Protein AF-A0A857KEZ4-F1 (afdb_monomer_lite)

Organism: NCBI:txid36821

Structure (mmCIF, N/CA/C/O backbone):
data_AF-A0A857KEZ4-F1
#
_entry.id   AF-A0A857KEZ4-F1
#
loop_
_atom_site.group_PDB
_atom_site.id
_atom_site.type_symbol
_atom_site.label_atom_id
_atom_site.label_alt_id
_atom_site.label_comp_id
_atom_site.label_asym_id
_atom_site.label_entity_id
_atom_site.label_seq_id
_atom_site.pdbx_PDB_ins_code
_atom_site.Cartn_x
_atom_site.Cartn_y
_atom_site.Cartn_z
_atom_site.occupancy
_atom_site.B_iso_or_equiv
_atom_site.auth_seq_id
_atom_site.auth_comp_id
_atom_site.auth_asym_id
_atom_site.auth_atom_id
_atom_site.pdbx_PDB_model_num
ATOM 1 N N . MET A 1 1 ? -4.825 13.565 27.892 1.00 50.47 1 MET A N 1
ATOM 2 C CA . MET A 1 1 ? -5.896 13.662 26.871 1.00 50.47 1 MET A CA 1
ATOM 3 C C . MET A 1 1 ? -5.951 12.335 26.109 1.00 50.47 1 MET A C 1
ATOM 5 O O . MET A 1 1 ? -4.899 11.719 25.978 1.00 50.47 1 MET A O 1
ATOM 9 N N . ARG A 1 2 ? -7.127 11.833 25.695 1.00 60.16 2 ARG A N 1
ATOM 10 C CA . ARG A 1 2 ? -7.233 10.522 25.008 1.00 60.16 2 ARG A CA 1
ATOM 11 C C . ARG A 1 2 ? -6.544 10.598 23.633 1.00 60.16 2 ARG A C 1
ATOM 13 O O . ARG A 1 2 ? -6.577 11.654 23.014 1.00 60.16 2 ARG A O 1
ATOM 20 N N . LYS A 1 3 ? -5.877 9.528 23.192 1.00 74.69 3 LYS A N 1
ATOM 21 C CA . LYS A 1 3 ? -5.314 9.394 21.832 1.00 74.69 3 LYS A CA 1
ATOM 22 C C . LYS A 1 3 ? -6.348 8.709 20.933 1.00 74.69 3 LYS A C 1
ATOM 24 O O . LYS A 1 3 ? -7.242 8.047 21.460 1.00 74.69 3 LYS A O 1
ATOM 29 N N . TYR A 1 4 ? -6.242 8.882 19.612 1.00 83.81 4 TYR A N 1
ATOM 30 C CA . TYR A 1 4 ? -7.024 8.070 18.676 1.00 83.81 4 TYR A CA 1
ATOM 31 C C . TYR A 1 4 ? -6.755 6.587 18.954 1.00 83.81 4 TYR A C 1
ATOM 33 O O . TYR A 1 4 ? -5.617 6.206 19.239 1.00 83.81 4 TYR A O 1
ATOM 41 N N . VAL A 1 5 ? -7.804 5.768 18.908 1.00 85.62 5 VAL A N 1
ATOM 42 C CA . VAL A 1 5 ? -7.777 4.389 19.413 1.00 85.62 5 VAL A CA 1
ATOM 43 C C . VAL A 1 5 ? -6.738 3.511 18.705 1.00 85.62 5 VAL A C 1
ATOM 45 O O . VAL A 1 5 ? -6.061 2.728 19.360 1.00 85.62 5 VAL A O 1
ATOM 48 N N . PHE A 1 6 ? -6.520 3.728 17.403 1.00 90.50 6 PHE A N 1
ATOM 49 C CA . PHE A 1 6 ? -5.491 3.043 16.613 1.00 90.50 6 PHE A CA 1
ATOM 50 C C . PHE A 1 6 ? -4.289 3.932 16.278 1.00 90.50 6 PHE A C 1
ATOM 52 O O . PHE A 1 6 ? -3.570 3.671 15.314 1.00 90.50 6 PHE A O 1
ATOM 59 N N . GLN A 1 7 ? -4.025 4.981 17.070 1.00 89.50 7 GLN A N 1
ATOM 60 C CA . GLN A 1 7 ? -2.866 5.847 16.830 1.00 89.50 7 GLN A CA 1
ATOM 61 C C . GLN A 1 7 ? -1.553 5.053 16.859 1.00 89.50 7 GLN A C 1
ATOM 63 O O . GLN A 1 7 ? -0.695 5.285 16.020 1.00 89.50 7 GLN A O 1
ATOM 68 N N . SER A 1 8 ? -1.410 4.095 17.781 1.00 87.88 8 SER A N 1
ATOM 69 C CA . SER A 1 8 ? -0.218 3.239 17.888 1.00 87.88 8 SER A CA 1
ATOM 70 C C . SER A 1 8 ? 0.023 2.381 16.644 1.00 87.88 8 SER A C 1
ATOM 7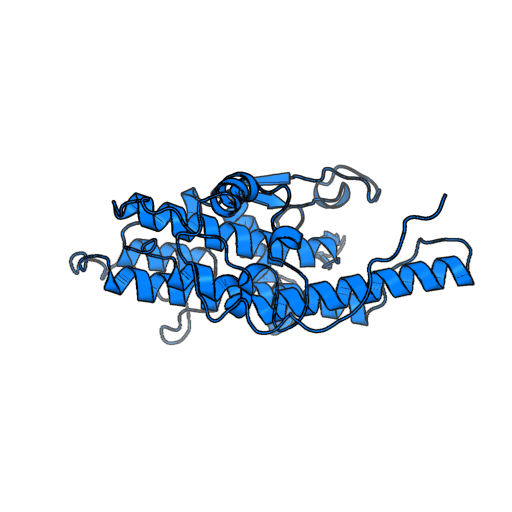2 O O . SER A 1 8 ? 1.173 2.098 16.319 1.00 87.88 8 SER A O 1
ATOM 74 N N . VAL A 1 9 ? -1.043 1.964 15.956 1.00 90.62 9 VAL A N 1
ATOM 75 C CA . VAL A 1 9 ? -0.965 1.183 14.715 1.00 90.62 9 VAL A CA 1
ATOM 76 C C . VAL A 1 9 ? -0.530 2.083 13.564 1.00 90.62 9 VAL A C 1
ATOM 78 O O . VAL A 1 9 ? 0.420 1.764 12.855 1.00 90.62 9 VAL A O 1
ATOM 81 N N . LEU A 1 10 ? -1.172 3.244 13.416 1.00 90.88 10 LEU A N 1
ATOM 82 C CA . LEU A 1 10 ? -0.802 4.212 12.384 1.00 90.88 10 LEU A CA 1
ATOM 83 C C . LEU A 1 10 ? 0.634 4.725 12.574 1.00 90.88 10 LEU A C 1
ATOM 85 O O . LEU A 1 10 ? 1.363 4.891 11.603 1.00 90.88 10 LEU A O 1
ATOM 89 N N . ASP A 1 11 ? 1.079 4.897 13.821 1.00 88.88 11 ASP A N 1
ATOM 90 C CA . ASP A 1 11 ? 2.451 5.295 14.147 1.00 88.88 11 ASP A CA 1
ATOM 91 C C . ASP A 1 11 ? 3.513 4.290 13.673 1.00 88.88 11 ASP A C 1
ATOM 93 O O . ASP A 1 11 ? 4.661 4.679 13.462 1.00 88.88 11 ASP A O 1
ATOM 97 N N . GLN A 1 12 ? 3.137 3.022 13.486 1.00 88.69 12 GLN A N 1
ATOM 98 C CA . GLN A 1 12 ? 4.021 1.964 12.997 1.00 88.69 12 GLN A CA 1
ATOM 99 C C . GLN A 1 12 ? 4.062 1.866 11.468 1.00 88.69 12 GLN A C 1
ATOM 101 O O . GLN A 1 12 ? 4.934 1.170 10.950 1.00 88.69 12 GLN A O 1
ATOM 106 N N . LEU A 1 13 ? 3.190 2.579 10.734 1.00 90.06 13 LEU A N 1
ATOM 107 C CA . LEU A 1 13 ? 3.170 2.566 9.263 1.00 90.06 13 LEU A CA 1
ATOM 108 C C . LEU A 1 13 ? 4.562 2.772 8.650 1.00 90.06 13 LEU A C 1
ATOM 110 O O . LEU A 1 13 ? 4.959 1.940 7.830 1.00 90.06 13 LEU 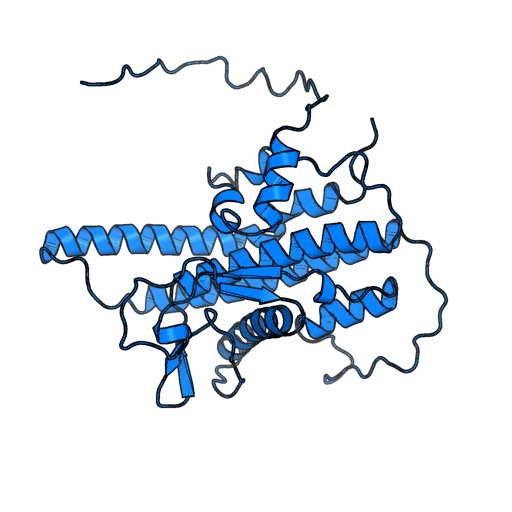A O 1
ATOM 114 N N . PRO A 1 14 ? 5.343 3.806 9.035 1.00 89.81 14 PRO A N 1
ATOM 115 C CA . PRO A 1 14 ? 6.643 4.020 8.416 1.00 89.81 14 PRO A CA 1
ATOM 116 C C . PRO A 1 14 ? 7.612 2.859 8.640 1.00 89.81 14 PRO A C 1
ATOM 118 O O . PRO A 1 14 ? 8.418 2.570 7.765 1.00 89.81 14 PRO A O 1
ATOM 121 N N . GLU A 1 15 ? 7.526 2.177 9.784 1.00 89.69 15 GLU A N 1
ATOM 122 C CA . GLU A 1 15 ? 8.420 1.065 10.104 1.00 89.69 15 GLU A CA 1
ATOM 123 C C . GLU A 1 15 ? 8.001 -0.221 9.382 1.00 89.69 15 GLU A C 1
ATOM 125 O O . GLU A 1 15 ? 8.847 -0.877 8.779 1.00 89.69 15 GLU A O 1
ATOM 130 N N . CYS A 1 16 ? 6.700 -0.540 9.342 1.00 91.31 16 CYS A N 1
ATOM 131 C CA . CYS A 1 16 ? 6.189 -1.696 8.595 1.00 91.31 16 CYS A CA 1
ATOM 132 C C . CYS A 1 16 ? 6.567 -1.627 7.108 1.00 91.31 16 CYS A C 1
ATOM 134 O O . CYS A 1 16 ? 6.892 -2.645 6.502 1.00 91.31 16 CYS A O 1
ATOM 136 N N . PHE A 1 17 ? 6.552 -0.428 6.519 1.00 93.44 17 PHE A N 1
ATOM 137 C CA . PHE A 1 17 ? 6.852 -0.215 5.102 1.00 93.44 17 PHE A CA 1
ATOM 138 C C . PHE A 1 17 ? 8.281 0.281 4.831 1.00 93.44 17 PHE A C 1
ATOM 140 O O . PHE A 1 17 ? 8.612 0.552 3.674 1.00 93.44 17 PHE A O 1
ATOM 147 N N . ALA A 1 18 ? 9.141 0.384 5.854 1.00 91.81 18 ALA A N 1
ATOM 148 C CA . ALA A 1 18 ? 10.451 1.033 5.758 1.00 91.81 18 ALA A CA 1
ATOM 149 C C . ALA A 1 18 ? 11.315 0.470 4.627 1.00 91.81 18 ALA A C 1
ATOM 151 O O . ALA A 1 18 ? 11.865 1.227 3.829 1.00 91.81 18 ALA A O 1
ATOM 152 N N . ASP A 1 19 ? 11.405 -0.855 4.523 1.00 92.69 19 ASP A N 1
ATOM 153 C CA . ASP A 1 19 ? 12.239 -1.502 3.511 1.00 92.69 19 ASP A CA 1
ATOM 154 C C . ASP A 1 19 ? 11.730 -1.210 2.093 1.00 92.69 19 ASP A C 1
ATOM 156 O O . ASP A 1 19 ? 12.517 -0.889 1.204 1.00 92.69 19 ASP A O 1
ATOM 160 N N . ALA A 1 20 ? 10.412 -1.258 1.883 1.00 94.25 20 ALA A N 1
ATOM 161 C CA . ALA A 1 20 ? 9.803 -0.972 0.587 1.00 94.25 20 ALA A CA 1
ATOM 162 C C . ALA A 1 20 ? 10.032 0.486 0.173 1.00 94.25 20 ALA A C 1
ATOM 164 O O . ALA A 1 20 ? 10.466 0.755 -0.945 1.00 94.25 20 ALA A O 1
ATOM 165 N N . MET A 1 21 ? 9.806 1.410 1.108 1.00 93.62 21 MET A N 1
ATOM 166 C CA . MET A 1 21 ? 9.996 2.845 0.916 1.00 93.62 21 MET A CA 1
ATOM 167 C C . MET A 1 21 ? 11.458 3.200 0.624 1.00 93.62 21 MET A C 1
ATOM 169 O O . MET A 1 21 ? 11.744 3.932 -0.320 1.00 93.62 21 MET A O 1
ATOM 173 N N . LEU A 1 22 ? 12.409 2.654 1.386 1.00 92.19 22 LEU A N 1
ATOM 174 C CA . LEU A 1 22 ? 13.836 2.912 1.172 1.00 92.19 22 LEU A CA 1
ATOM 175 C C . LEU A 1 22 ? 14.335 2.345 -0.162 1.00 92.19 22 LEU A C 1
ATOM 177 O O . LEU A 1 22 ? 15.133 2.994 -0.844 1.00 92.19 22 LEU A O 1
ATOM 181 N N . LEU A 1 23 ? 13.867 1.153 -0.548 1.00 92.62 23 LEU A N 1
ATOM 182 C CA . LEU A 1 23 ? 14.197 0.559 -1.843 1.00 92.62 23 LEU A CA 1
ATOM 183 C C . LEU A 1 23 ? 13.639 1.393 -3.003 1.00 92.62 23 LEU A C 1
ATOM 185 O O . LEU A 1 23 ? 14.354 1.611 -3.980 1.00 92.62 23 LEU A O 1
ATOM 189 N N . ASP A 1 24 ? 12.406 1.886 -2.886 1.00 91.81 24 ASP A N 1
ATOM 190 C CA . ASP A 1 24 ? 11.757 2.728 -3.898 1.00 91.81 24 ASP A CA 1
ATOM 191 C C . ASP A 1 24 ? 12.506 4.056 -4.084 1.00 91.81 24 ASP A C 1
ATOM 193 O O . ASP A 1 24 ? 12.891 4.428 -5.193 1.00 91.81 24 ASP A O 1
ATOM 197 N N . VAL A 1 25 ? 12.871 4.707 -2.978 1.00 89.31 25 VAL A N 1
ATOM 198 C CA . VAL A 1 25 ? 13.705 5.917 -2.996 1.00 89.31 25 VAL A CA 1
ATOM 199 C C . VAL A 1 25 ? 15.062 5.658 -3.654 1.00 89.31 25 VAL A C 1
ATOM 201 O O . VAL A 1 25 ? 15.554 6.488 -4.422 1.00 89.31 25 VAL A O 1
ATOM 204 N N . ALA A 1 26 ? 15.698 4.518 -3.371 1.00 88.31 26 ALA A N 1
ATOM 205 C CA . ALA A 1 26 ? 16.973 4.156 -3.987 1.00 88.31 26 ALA A CA 1
ATOM 206 C C . ALA A 1 26 ? 16.840 3.910 -5.502 1.00 88.31 26 ALA A C 1
ATOM 208 O O . ALA A 1 26 ? 17.732 4.291 -6.271 1.00 88.31 26 ALA A O 1
ATOM 209 N N . VAL A 1 27 ? 15.728 3.308 -5.936 1.00 85.88 27 VAL A N 1
ATOM 210 C CA . VAL A 1 27 ? 15.369 3.135 -7.351 1.00 85.88 27 VAL A CA 1
ATOM 211 C C . VAL A 1 27 ? 15.234 4.493 -8.037 1.00 85.88 27 VAL A C 1
ATOM 213 O O . VAL A 1 27 ? 15.882 4.715 -9.063 1.00 85.88 27 VAL A O 1
ATOM 216 N N . GLU A 1 28 ? 14.474 5.424 -7.461 1.00 83.75 28 GLU A N 1
ATOM 217 C CA . GLU A 1 28 ? 14.244 6.745 -8.055 1.00 83.75 28 GLU A CA 1
ATOM 218 C C . GLU A 1 28 ? 15.513 7.605 -8.103 1.00 83.75 28 GLU A C 1
ATOM 220 O O . GLU A 1 28 ? 15.805 8.213 -9.137 1.00 83.75 28 GLU A O 1
ATOM 225 N N . LYS A 1 29 ? 16.344 7.584 -7.051 1.00 84.25 29 LYS A N 1
ATOM 226 C CA . LYS A 1 29 ? 17.672 8.229 -7.072 1.00 84.25 29 LYS A CA 1
ATOM 227 C C . LYS A 1 29 ? 18.540 7.666 -8.202 1.00 84.25 29 LYS A C 1
ATOM 229 O O . LYS A 1 29 ? 19.104 8.418 -8.995 1.00 84.25 29 LYS A O 1
ATOM 234 N N . SER A 1 30 ? 18.575 6.340 -8.340 1.00 81.12 30 SER A N 1
ATOM 235 C CA . SER A 1 30 ? 19.329 5.678 -9.410 1.00 81.12 30 SER A CA 1
ATOM 236 C C . SER A 1 30 ? 18.794 6.033 -10.803 1.00 81.12 30 SER A C 1
ATOM 238 O O . SER A 1 30 ? 19.572 6.181 -11.748 1.00 81.12 30 SER A O 1
ATOM 240 N N . LEU A 1 31 ? 17.474 6.187 -10.962 1.00 78.50 31 LEU A N 1
ATOM 241 C CA . LEU A 1 31 ? 16.872 6.646 -12.214 1.00 78.50 31 LEU A CA 1
ATOM 242 C C . LEU A 1 31 ? 17.241 8.078 -12.552 1.00 78.50 31 LEU A C 1
ATOM 244 O O . LEU A 1 31 ? 17.539 8.352 -13.716 1.00 78.50 31 LEU A O 1
ATOM 248 N N . ALA A 1 32 ? 17.196 8.978 -11.574 1.00 79.88 32 ALA A N 1
ATOM 249 C CA . ALA A 1 32 ? 17.568 10.371 -11.762 1.00 79.88 32 ALA A CA 1
ATOM 250 C C . ALA A 1 32 ? 19.021 10.475 -12.248 1.00 79.88 32 ALA A C 1
ATOM 252 O O . ALA A 1 32 ? 19.276 11.095 -13.283 1.00 79.88 32 ALA A O 1
ATOM 253 N N . ASP A 1 33 ? 19.940 9.756 -11.601 1.00 81.25 33 ASP A N 1
ATOM 254 C CA . ASP A 1 33 ? 21.348 9.701 -11.998 1.00 81.25 33 ASP A CA 1
ATOM 255 C C . ASP A 1 33 ? 21.531 9.147 -13.416 1.00 81.25 33 ASP A C 1
ATOM 257 O O . ASP A 1 33 ? 22.289 9.695 -14.218 1.00 81.25 33 ASP A O 1
ATOM 261 N N . LEU A 1 34 ? 20.822 8.069 -13.765 1.00 76.81 34 LEU A N 1
ATOM 262 C CA . LEU A 1 34 ? 20.879 7.484 -15.108 1.00 76.81 34 LEU A CA 1
ATOM 263 C C . LEU A 1 34 ? 20.323 8.428 -16.178 1.00 76.81 34 LEU A C 1
ATOM 265 O O . LEU A 1 34 ? 20.897 8.519 -17.266 1.00 76.81 34 LEU A O 1
ATOM 269 N N . ARG A 1 35 ? 19.218 9.123 -15.888 1.00 77.19 35 ARG A N 1
ATOM 270 C CA . ARG A 1 35 ? 18.645 10.142 -16.779 1.00 77.19 35 ARG A CA 1
ATOM 271 C C . ARG A 1 35 ? 19.650 11.271 -16.988 1.00 77.19 35 ARG A C 1
ATOM 273 O O . ARG A 1 35 ? 19.915 11.621 -18.136 1.00 77.19 35 ARG A O 1
ATOM 280 N N . GLN A 1 36 ? 20.264 11.764 -15.914 1.00 79.69 36 GLN A N 1
ATOM 281 C CA . GLN A 1 36 ? 21.243 12.844 -15.980 1.00 79.69 36 GLN A CA 1
ATOM 282 C C . GLN A 1 36 ? 22.492 12.443 -16.773 1.00 79.69 36 GLN A C 1
ATOM 284 O O . GLN A 1 36 ? 22.911 13.175 -17.667 1.00 79.69 36 GLN A O 1
ATOM 289 N N . ARG A 1 37 ? 23.054 11.255 -16.517 1.00 76.00 37 ARG A N 1
ATOM 290 C CA . ARG A 1 37 ? 24.206 10.739 -17.277 1.00 76.00 37 ARG A CA 1
ATOM 291 C C . ARG A 1 37 ? 23.899 10.622 -18.766 1.00 76.00 37 ARG A C 1
ATOM 293 O O . ARG A 1 37 ? 24.694 11.055 -19.585 1.00 76.00 37 ARG A O 1
ATOM 300 N N . ARG A 1 38 ? 22.721 10.117 -19.141 1.00 72.88 38 ARG A N 1
ATOM 301 C CA . ARG A 1 38 ? 22.341 10.000 -20.561 1.00 72.88 38 ARG A CA 1
ATOM 302 C C . ARG A 1 38 ? 22.137 11.337 -21.250 1.00 72.88 38 ARG A C 1
ATOM 304 O O . ARG A 1 38 ? 22.511 11.465 -22.416 1.00 72.88 38 ARG A O 1
ATOM 311 N N . ILE A 1 39 ? 21.558 12.309 -20.548 1.00 79.50 39 ILE A N 1
ATOM 312 C CA . ILE A 1 39 ? 21.463 13.685 -21.043 1.00 79.50 39 ILE A CA 1
ATOM 313 C C . ILE A 1 39 ? 22.871 14.208 -21.339 1.00 79.50 39 ILE A C 1
ATOM 315 O O . ILE A 1 39 ? 23.094 14.728 -22.429 1.00 79.50 39 ILE A O 1
ATOM 319 N N . ASN A 1 40 ? 23.819 13.986 -20.426 1.00 79.56 40 ASN A N 1
ATOM 320 C CA . ASN A 1 40 ? 25.205 14.415 -20.596 1.00 79.56 40 ASN A CA 1
ATOM 321 C C . ASN A 1 40 ? 25.921 13.674 -21.748 1.00 79.56 40 ASN A C 1
ATOM 323 O O . ASN A 1 40 ? 26.620 14.311 -22.528 1.00 79.56 40 ASN A O 1
ATOM 327 N N . ASP A 1 41 ? 25.720 12.360 -21.890 1.00 76.56 41 ASP A N 1
ATOM 328 C CA . ASP A 1 41 ? 26.457 11.523 -22.853 1.00 76.56 41 ASP A CA 1
ATOM 329 C C . ASP A 1 41 ? 25.882 11.565 -24.279 1.00 76.56 41 ASP A C 1
ATOM 331 O O . ASP A 1 41 ? 26.610 11.413 -25.258 1.00 76.56 41 ASP A O 1
ATOM 335 N N . THR A 1 42 ? 24.561 11.715 -24.421 1.00 70.75 42 THR A N 1
ATOM 336 C CA . THR A 1 42 ? 23.861 11.539 -25.711 1.00 70.75 42 THR A CA 1
ATOM 337 C C . THR A 1 42 ? 22.968 12.713 -26.104 1.00 70.75 42 THR A C 1
ATOM 339 O O . THR A 1 42 ? 22.348 12.683 -27.170 1.00 70.75 42 THR A O 1
ATOM 342 N N . GLY A 1 43 ? 22.837 13.728 -25.242 1.00 67.31 43 GLY A N 1
ATOM 343 C CA . GLY A 1 43 ? 21.889 14.830 -25.427 1.00 67.31 43 GLY A CA 1
ATOM 344 C C . GLY A 1 43 ? 20.418 14.393 -25.398 1.00 67.31 43 GLY A C 1
ATOM 345 O O . GLY A 1 43 ? 19.534 15.174 -25.747 1.00 67.31 43 GLY A O 1
ATOM 346 N N . ARG A 1 44 ? 20.127 13.136 -25.028 1.00 57.19 44 ARG A N 1
ATOM 347 C CA . ARG A 1 44 ? 18.781 12.547 -25.012 1.00 57.19 44 ARG A CA 1
ATOM 348 C C . ARG A 1 44 ? 18.543 11.790 -23.705 1.00 57.19 44 ARG A C 1
ATOM 350 O O . ARG A 1 44 ? 19.385 11.027 -23.251 1.00 57.19 44 ARG A O 1
ATOM 357 N N . GLY A 1 45 ? 17.354 11.954 -23.122 1.00 57.34 45 GLY A N 1
ATOM 358 C CA . GLY A 1 45 ? 16.960 11.272 -21.878 1.00 57.34 45 GLY A CA 1
ATOM 359 C C . GLY A 1 45 ? 16.383 9.857 -22.053 1.00 57.34 45 GLY A C 1
ATOM 360 O O . GLY A 1 45 ? 16.159 9.161 -21.064 1.00 57.34 45 GLY A O 1
ATOM 361 N N . ASN A 1 46 ? 16.137 9.403 -23.288 1.00 52.91 46 ASN A N 1
ATOM 362 C CA . ASN A 1 46 ? 15.360 8.185 -23.549 1.00 52.91 46 ASN A CA 1
ATOM 363 C C . ASN A 1 46 ? 16.248 6.946 -23.753 1.00 52.91 46 ASN A C 1
ATOM 365 O O . ASN A 1 46 ? 17.087 6.912 -24.648 1.00 52.91 46 ASN A O 1
ATOM 369 N N . GLY A 1 47 ? 16.018 5.899 -22.952 1.00 53.41 47 GLY A N 1
ATOM 370 C CA . GLY A 1 47 ? 16.631 4.574 -23.105 1.00 53.41 47 GLY A CA 1
ATOM 371 C C . GLY A 1 47 ? 16.102 3.568 -22.074 1.00 53.41 47 GLY A C 1
ATOM 372 O O . GLY A 1 47 ? 15.599 3.959 -21.018 1.00 53.41 47 GLY A O 1
ATOM 373 N N . ALA A 1 48 ? 16.231 2.267 -22.341 1.00 53.00 48 ALA A N 1
ATOM 374 C CA . ALA A 1 48 ? 15.731 1.230 -21.434 1.00 53.00 48 ALA A CA 1
ATOM 375 C C . ALA A 1 48 ? 16.507 1.214 -20.095 1.00 53.00 48 ALA A C 1
ATOM 377 O O . ALA A 1 48 ? 17.734 1.350 -20.113 1.00 53.00 48 ALA A O 1
ATOM 378 N N . PRO A 1 49 ? 15.852 1.054 -18.930 1.00 59.41 49 PRO A N 1
ATOM 379 C CA . PRO A 1 49 ? 16.547 0.920 -17.648 1.00 59.41 49 PRO A CA 1
ATOM 380 C C . PRO A 1 49 ? 17.444 -0.334 -17.601 1.00 59.41 49 PRO A C 1
ATOM 382 O O . PRO A 1 49 ? 17.100 -1.349 -18.222 1.00 59.41 49 PRO A O 1
ATOM 385 N N . PRO A 1 50 ? 18.567 -0.307 -16.856 1.00 61.84 50 PRO A N 1
ATOM 386 C CA . PRO A 1 50 ? 19.455 -1.461 -16.707 1.00 61.84 50 PRO A CA 1
ATOM 387 C C . PRO A 1 50 ? 18.774 -2.636 -15.980 1.00 61.84 50 PRO A C 1
ATOM 389 O O . PRO A 1 50 ? 17.779 -2.470 -15.277 1.00 61.84 50 PRO A O 1
ATOM 392 N N . VAL A 1 51 ? 19.320 -3.851 -16.125 1.00 59.16 51 VAL A N 1
ATOM 393 C CA . VAL A 1 51 ? 18.733 -5.078 -15.541 1.00 59.16 51 VAL A CA 1
ATOM 394 C C . VAL A 1 51 ? 18.678 -5.020 -14.012 1.00 59.16 51 VAL A C 1
ATOM 396 O O . VAL A 1 51 ? 17.651 -5.369 -13.439 1.00 59.16 51 VAL A O 1
ATOM 399 N N . PHE A 1 52 ? 19.734 -4.517 -13.362 1.00 66.56 52 PHE A N 1
ATOM 400 C CA . PHE A 1 52 ? 19.780 -4.322 -11.906 1.00 66.56 52 PHE A CA 1
ATOM 401 C C . PHE A 1 52 ? 18.562 -3.545 -11.395 1.00 66.56 52 PHE A C 1
ATOM 403 O O . PHE A 1 52 ? 17.888 -3.954 -10.456 1.00 66.56 52 PHE A O 1
ATOM 410 N N . HIS A 1 53 ? 18.216 -2.475 -12.101 1.00 76.06 53 HIS A N 1
ATOM 411 C CA . HIS A 1 53 ? 17.084 -1.632 -11.773 1.00 76.06 53 HIS A CA 1
ATOM 412 C C . HIS A 1 53 ? 15.737 -2.372 -11.913 1.00 76.06 53 HIS A C 1
ATOM 414 O O . HIS A 1 53 ? 14.850 -2.218 -11.080 1.00 76.06 53 HIS A O 1
ATOM 420 N N . LYS A 1 54 ? 15.585 -3.255 -12.911 1.00 77.94 54 LYS A N 1
ATOM 421 C CA . LYS A 1 54 ? 14.386 -4.110 -13.033 1.00 77.94 54 LYS A CA 1
ATOM 422 C C . LYS A 1 54 ? 14.238 -5.079 -11.853 1.00 77.94 54 LYS A C 1
ATOM 424 O O . LYS A 1 54 ? 13.116 -5.349 -11.433 1.00 77.94 54 LYS A O 1
ATOM 429 N N . SER A 1 55 ? 15.344 -5.612 -11.333 1.00 83.69 55 SER A N 1
ATOM 430 C CA . SER A 1 55 ? 15.330 -6.473 -10.142 1.00 83.69 55 SER A CA 1
ATOM 431 C C . SER A 1 55 ? 15.002 -5.683 -8.875 1.00 83.69 55 SER A C 1
ATOM 433 O O . SER A 1 55 ? 14.206 -6.153 -8.068 1.00 83.69 55 SER A O 1
ATOM 435 N N . MET A 1 56 ? 15.541 -4.468 -8.738 1.00 86.94 56 MET A N 1
ATOM 436 C CA . MET A 1 56 ? 15.225 -3.569 -7.623 1.00 86.94 56 MET A CA 1
ATOM 437 C C . MET A 1 56 ? 13.737 -3.208 -7.582 1.00 86.94 56 MET A C 1
ATOM 439 O O . MET A 1 56 ? 13.124 -3.320 -6.528 1.00 86.94 56 MET A O 1
ATOM 443 N N . ASN A 1 57 ? 13.115 -2.908 -8.727 1.00 89.06 57 ASN A N 1
ATOM 444 C CA . ASN A 1 57 ? 11.669 -2.663 -8.792 1.00 89.06 57 ASN A CA 1
ATOM 445 C C . ASN A 1 57 ? 10.848 -3.844 -8.255 1.00 89.06 57 ASN A C 1
ATOM 447 O O . ASN A 1 57 ? 9.871 -3.659 -7.540 1.00 89.06 57 ASN A O 1
ATOM 451 N N . LYS A 1 58 ? 11.247 -5.082 -8.574 1.00 88.69 58 LYS A N 1
ATOM 452 C CA . LYS A 1 58 ? 10.590 -6.275 -8.019 1.00 88.69 58 LYS A CA 1
ATOM 453 C C . LYS A 1 58 ? 10.823 -6.398 -6.514 1.00 88.69 58 LYS A C 1
ATOM 455 O O . LYS A 1 58 ? 9.900 -6.784 -5.807 1.00 88.69 58 LYS A O 1
ATOM 460 N N . ALA A 1 59 ? 12.022 -6.068 -6.033 1.00 90.94 59 ALA A N 1
ATOM 461 C CA . ALA A 1 59 ? 12.336 -6.076 -4.607 1.00 90.94 59 ALA A CA 1
ATOM 462 C C . ALA A 1 59 ? 11.459 -5.085 -3.824 1.00 90.94 59 ALA A C 1
ATOM 464 O O . ALA A 1 59 ? 10.951 -5.456 -2.771 1.00 90.94 59 ALA A O 1
ATOM 465 N N . VAL A 1 60 ? 11.196 -3.892 -4.374 1.00 93.75 60 VAL A N 1
ATOM 466 C CA . VAL A 1 60 ? 10.234 -2.929 -3.804 1.00 93.75 60 VAL A CA 1
ATOM 467 C C . VAL A 1 60 ? 8.856 -3.569 -3.649 1.00 93.75 60 VAL A C 1
ATOM 469 O O . VAL A 1 60 ? 8.287 -3.537 -2.564 1.00 93.75 60 VAL A O 1
ATOM 472 N N . VAL A 1 61 ? 8.340 -4.219 -4.699 1.00 92.75 61 VAL A N 1
ATOM 473 C CA . VAL A 1 61 ? 7.031 -4.895 -4.655 1.00 92.75 61 VAL A CA 1
ATOM 474 C C . VAL A 1 61 ? 7.006 -6.002 -3.597 1.00 92.75 61 VAL A C 1
ATOM 476 O O . VAL A 1 61 ? 6.049 -6.109 -2.837 1.00 92.75 61 VAL A O 1
ATOM 479 N N . VAL A 1 62 ? 8.062 -6.817 -3.512 1.00 91.44 62 VAL A N 1
ATOM 480 C CA . VAL A 1 62 ? 8.180 -7.880 -2.499 1.00 91.44 62 VAL A CA 1
ATOM 481 C C . VAL A 1 62 ? 8.177 -7.299 -1.084 1.00 91.44 62 VAL A C 1
ATOM 483 O O . VAL A 1 62 ? 7.459 -7.810 -0.225 1.00 91.44 62 VAL A O 1
ATOM 486 N N . ALA A 1 63 ? 8.943 -6.233 -0.853 1.00 93.50 63 ALA A N 1
ATOM 487 C CA . ALA A 1 63 ? 9.006 -5.552 0.433 1.00 93.50 63 ALA A CA 1
ATOM 488 C C . ALA A 1 63 ? 7.673 -4.874 0.787 1.00 93.50 63 ALA A C 1
ATOM 490 O O . ALA A 1 63 ? 7.255 -4.930 1.938 1.00 93.50 63 ALA A O 1
ATOM 491 N N . ALA A 1 64 ? 6.962 -4.305 -0.194 1.00 94.25 64 ALA A N 1
ATOM 492 C CA . ALA A 1 64 ? 5.639 -3.718 0.011 1.00 94.25 64 ALA A CA 1
ATOM 493 C C . ALA A 1 64 ? 4.625 -4.776 0.462 1.00 94.25 64 ALA A C 1
ATOM 495 O O . ALA A 1 64 ? 3.860 -4.523 1.389 1.00 94.25 64 ALA A O 1
ATOM 496 N N . VAL A 1 65 ? 4.663 -5.983 -0.125 1.00 91.88 65 VAL A N 1
ATOM 497 C CA . VAL A 1 65 ? 3.863 -7.106 0.383 1.00 91.88 65 VAL A CA 1
ATOM 498 C C . VAL A 1 65 ? 4.245 -7.399 1.829 1.00 91.88 65 VAL A C 1
ATOM 500 O O . VAL A 1 65 ? 3.352 -7.421 2.657 1.00 91.88 65 VAL A O 1
ATOM 503 N N . GLY A 1 66 ? 5.534 -7.546 2.157 1.00 89.31 66 GLY A N 1
ATOM 504 C CA . GLY A 1 66 ? 5.975 -7.774 3.542 1.00 89.31 66 GLY A CA 1
ATOM 505 C C . GLY A 1 66 ? 5.475 -6.710 4.532 1.00 89.31 66 GLY A C 1
ATOM 506 O O . GLY A 1 66 ? 5.054 -7.050 5.634 1.00 89.31 66 GLY A O 1
ATOM 507 N N . GLY A 1 67 ? 5.431 -5.442 4.117 1.00 91.50 67 GLY A N 1
ATOM 508 C CA . GLY A 1 67 ? 4.869 -4.362 4.929 1.00 91.50 67 GLY A CA 1
ATOM 509 C C . GLY A 1 67 ? 3.358 -4.472 5.139 1.00 91.50 67 GLY A C 1
ATOM 510 O O . GLY A 1 67 ? 2.889 -4.234 6.250 1.00 91.50 67 GLY A O 1
ATOM 511 N N . ILE A 1 68 ? 2.601 -4.911 4.124 1.00 92.31 68 ILE A N 1
ATOM 512 C CA . ILE A 1 68 ? 1.176 -5.257 4.272 1.00 92.31 68 ILE A CA 1
ATOM 513 C C . ILE A 1 68 ? 1.028 -6.355 5.333 1.00 92.31 68 ILE A C 1
ATOM 515 O O . ILE A 1 68 ? 0.197 -6.224 6.228 1.00 92.31 68 ILE A O 1
ATOM 519 N N . GLU A 1 69 ? 1.835 -7.419 5.259 1.00 87.69 69 GLU A N 1
ATOM 520 C CA . GLU A 1 69 ? 1.780 -8.536 6.216 1.00 87.69 69 GLU A CA 1
ATOM 521 C C . GLU A 1 69 ? 1.958 -8.038 7.652 1.00 87.69 69 GLU A C 1
ATOM 523 O O . GLU A 1 69 ? 1.071 -8.230 8.485 1.00 87.69 69 GLU A O 1
ATOM 528 N N . ALA A 1 70 ? 3.064 -7.334 7.901 1.00 88.69 70 ALA A N 1
ATOM 529 C CA . ALA A 1 70 ? 3.399 -6.811 9.218 1.00 88.69 70 ALA A CA 1
ATOM 530 C C . ALA A 1 70 ? 2.335 -5.831 9.735 1.00 88.69 70 ALA A C 1
ATOM 532 O O . ALA A 1 70 ? 1.930 -5.902 10.893 1.00 88.69 70 ALA A O 1
ATOM 533 N N . PHE A 1 71 ? 1.845 -4.932 8.877 1.00 93.25 71 PHE A N 1
ATOM 534 C CA . PHE A 1 71 ? 0.876 -3.923 9.286 1.00 93.25 71 PHE A CA 1
ATOM 535 C C . PHE A 1 71 ? -0.480 -4.528 9.666 1.00 93.25 71 PHE A C 1
ATOM 537 O O . PHE A 1 71 ? -1.030 -4.205 10.719 1.00 93.25 71 PHE A O 1
ATOM 544 N N . PHE A 1 72 ? -1.036 -5.402 8.822 1.00 91.62 72 PHE A N 1
ATOM 545 C CA . PHE A 1 72 ? -2.356 -5.981 9.075 1.00 91.62 72 PHE A CA 1
ATOM 546 C C . PHE A 1 72 ? -2.349 -6.957 10.256 1.00 91.62 72 PHE A C 1
ATOM 548 O O . PHE A 1 72 ? -3.359 -7.055 10.953 1.00 91.62 72 PHE A O 1
ATOM 555 N N . GLU A 1 73 ? -1.226 -7.630 10.523 1.00 85.56 73 GLU A N 1
ATOM 556 C CA . GLU A 1 73 ? -1.041 -8.404 11.754 1.00 85.56 73 GLU A CA 1
ATOM 557 C C . GLU A 1 73 ? -1.069 -7.491 12.988 1.00 85.56 73 GLU A C 1
ATOM 559 O O . GLU A 1 73 ? -1.866 -7.719 13.899 1.00 85.56 73 GLU A O 1
ATOM 564 N N . THR A 1 74 ? -0.291 -6.403 12.984 1.00 87.31 74 THR A N 1
ATOM 565 C CA . THR A 1 74 ? -0.291 -5.404 14.065 1.00 87.31 74 THR A CA 1
ATOM 566 C C . THR A 1 74 ? -1.681 -4.813 14.299 1.00 87.31 74 THR A C 1
ATOM 568 O O . THR A 1 74 ? -2.126 -4.720 15.446 1.00 87.31 74 THR A O 1
ATOM 571 N N . LEU A 1 75 ? -2.395 -4.445 13.228 1.00 91.06 75 LEU A N 1
ATOM 572 C CA . LEU A 1 75 ? -3.754 -3.913 13.321 1.00 91.06 75 LEU A CA 1
ATOM 573 C C . LEU A 1 75 ? -4.710 -4.935 13.946 1.00 91.06 75 LEU A C 1
ATOM 575 O O . LEU A 1 75 ? -5.470 -4.579 14.841 1.00 91.06 75 LEU A O 1
ATOM 579 N N . ALA A 1 76 ? -4.661 -6.199 13.516 1.00 86.62 76 ALA A N 1
ATOM 580 C CA . ALA A 1 76 ? -5.526 -7.247 14.052 1.00 86.62 76 ALA A CA 1
ATOM 581 C C . ALA A 1 76 ? -5.247 -7.522 15.539 1.00 86.62 76 ALA A C 1
ATOM 583 O O . ALA A 1 76 ? -6.187 -7.662 16.321 1.00 86.62 76 ALA A O 1
ATOM 584 N N . VAL A 1 77 ? -3.973 -7.568 15.944 1.00 83.88 77 VAL A N 1
ATOM 585 C CA . VAL A 1 77 ? -3.580 -7.768 17.348 1.00 83.88 77 VAL A CA 1
ATOM 586 C C . VAL A 1 77 ? -4.101 -6.627 18.219 1.00 83.88 77 VAL A C 1
ATOM 588 O O . VAL A 1 77 ? -4.775 -6.884 19.212 1.00 83.88 77 VAL A O 1
ATOM 591 N N . GLN A 1 78 ? -3.862 -5.376 17.820 1.00 84.50 78 GLN A N 1
ATOM 592 C CA . GLN A 1 78 ? -4.317 -4.206 18.575 1.00 84.50 78 GLN A CA 1
ATOM 593 C C . GLN A 1 78 ? -5.848 -4.102 18.609 1.00 84.50 78 GLN A C 1
ATOM 595 O O . GLN A 1 78 ? -6.431 -3.870 19.663 1.00 84.50 78 GLN A O 1
ATOM 600 N N . ALA A 1 79 ? -6.530 -4.332 17.485 1.00 85.00 79 ALA A N 1
ATOM 601 C CA . ALA A 1 79 ? -7.989 -4.307 17.439 1.00 85.00 79 ALA A CA 1
ATOM 602 C C . ALA A 1 79 ? -8.625 -5.391 18.317 1.00 85.00 79 ALA A C 1
ATOM 604 O O . ALA A 1 79 ? -9.650 -5.132 18.943 1.00 85.00 79 ALA A O 1
ATOM 605 N N . LYS A 1 80 ? -8.003 -6.569 18.438 1.00 81.25 80 LYS A N 1
ATOM 606 C CA . LYS A 1 80 ? -8.474 -7.639 19.329 1.00 81.25 80 LYS A CA 1
ATOM 607 C C . LYS A 1 80 ? -8.381 -7.265 20.812 1.00 81.25 80 LYS A C 1
ATOM 609 O O . LYS A 1 80 ? -9.183 -7.749 21.600 1.00 81.25 80 LYS A O 1
ATOM 614 N N . GLU A 1 81 ? -7.426 -6.422 21.203 1.00 78.88 81 GLU A N 1
ATOM 615 C CA . GLU A 1 81 ? -7.327 -5.920 22.584 1.00 78.88 81 GLU A CA 1
ATOM 616 C C . GLU A 1 81 ? -8.452 -4.932 22.932 1.00 78.88 81 GLU A C 1
ATOM 618 O O . GLU A 1 81 ? -8.740 -4.714 24.108 1.00 78.88 81 GLU A O 1
ATOM 623 N N . ILE A 1 82 ? -9.080 -4.332 21.915 1.00 75.94 82 ILE A N 1
ATOM 624 C CA . ILE A 1 82 ? -10.072 -3.260 22.057 1.00 75.94 82 ILE A CA 1
ATOM 625 C C . ILE A 1 82 ? -11.501 -3.763 21.817 1.00 75.94 82 ILE A C 1
ATOM 627 O O . ILE A 1 82 ? -12.428 -3.309 22.487 1.00 75.94 82 ILE A O 1
ATOM 631 N N . ALA A 1 83 ? -11.697 -4.673 20.863 1.00 68.25 83 ALA A N 1
ATOM 632 C CA . ALA A 1 83 ? -12.993 -5.272 20.577 1.00 68.25 83 ALA A CA 1
ATOM 633 C C . ALA A 1 83 ? -13.333 -6.342 21.628 1.00 68.25 83 ALA A C 1
ATOM 635 O O . ALA A 1 83 ? -12.498 -7.188 21.950 1.00 68.25 83 ALA A O 1
ATOM 636 N N . GLU A 1 84 ? -14.569 -6.342 22.143 1.00 60.59 84 GLU A N 1
ATOM 637 C CA . GLU A 1 84 ? -15.063 -7.494 22.905 1.00 60.59 84 GLU A CA 1
ATOM 638 C C . GLU A 1 84 ? -14.969 -8.756 22.025 1.00 60.59 84 GLU A C 1
ATOM 640 O O . GLU A 1 84 ? -15.286 -8.691 20.832 1.00 60.59 84 GLU A O 1
ATOM 645 N N . PRO A 1 85 ? -14.521 -9.905 22.566 1.00 50.38 85 PRO A N 1
ATOM 646 C CA . PRO A 1 85 ? -14.441 -11.133 21.790 1.00 50.38 85 PRO A CA 1
ATOM 647 C C . PRO A 1 85 ? -15.833 -11.504 21.271 1.00 50.38 85 PRO A C 1
ATOM 649 O O . PRO A 1 85 ? -16.757 -11.743 22.049 1.00 50.38 85 PRO A O 1
ATOM 652 N N . LEU A 1 86 ? -15.984 -11.556 19.947 1.00 52.47 86 LEU A N 1
ATOM 653 C CA . LEU A 1 86 ? -17.207 -12.035 19.312 1.00 52.47 86 LEU A CA 1
ATOM 654 C C . LEU A 1 86 ? -17.353 -13.559 19.521 1.00 52.47 86 LEU A C 1
ATOM 656 O O . LEU A 1 86 ? -16.344 -14.260 19.644 1.00 52.47 86 LEU A O 1
ATOM 660 N N . PRO A 1 87 ? -18.591 -14.085 19.612 1.00 51.12 87 PRO A N 1
ATOM 661 C CA . PRO A 1 87 ? -18.834 -15.451 20.059 1.00 51.12 87 PRO A CA 1
ATOM 662 C C . PRO A 1 87 ? -18.206 -16.511 19.145 1.00 51.12 87 PRO A C 1
ATOM 664 O O . PRO A 1 87 ? -18.239 -16.407 17.919 1.00 51.12 87 PRO A O 1
ATOM 667 N N . GLU A 1 88 ? -17.704 -17.577 19.772 1.00 51.19 88 GLU A N 1
ATOM 668 C CA . GLU A 1 88 ? -17.104 -18.762 19.150 1.00 51.19 88 GLU A CA 1
ATOM 669 C C . GLU A 1 88 ? -18.107 -19.530 18.271 1.00 51.19 88 GLU A C 1
ATOM 671 O O . GLU A 1 88 ? -18.643 -20.545 18.687 1.00 51.19 88 GLU A O 1
ATOM 676 N N . ASN A 1 89 ? -18.382 -19.089 17.046 1.00 50.62 89 ASN A N 1
ATOM 677 C CA . ASN A 1 89 ? -19.089 -19.916 16.060 1.00 50.62 89 ASN A CA 1
ATOM 678 C C . ASN A 1 89 ? -18.517 -19.678 14.657 1.00 50.62 89 ASN A C 1
ATOM 680 O O . ASN A 1 89 ? -19.170 -19.116 13.784 1.00 50.62 89 ASN A O 1
ATOM 684 N N . GLY A 1 90 ? -17.266 -20.099 14.445 1.00 49.47 90 GLY A N 1
ATOM 685 C CA . GLY A 1 90 ? -16.572 -19.995 13.151 1.00 49.47 90 GLY A CA 1
ATOM 686 C C . GLY A 1 90 ? -15.970 -21.305 12.632 1.00 49.47 90 GLY A C 1
ATOM 687 O O . GLY A 1 90 ? -15.192 -21.276 11.677 1.00 49.47 90 GLY A O 1
ATOM 688 N N . ASN A 1 91 ? -16.298 -22.449 13.244 1.00 43.47 91 ASN A N 1
ATOM 689 C CA . ASN A 1 91 ? -15.593 -23.719 13.015 1.00 43.47 91 ASN A CA 1
ATOM 690 C C . ASN A 1 91 ? -15.720 -24.296 11.589 1.00 43.47 91 ASN A C 1
ATOM 692 O O . ASN A 1 91 ? -14.919 -25.153 11.226 1.00 43.47 91 ASN A O 1
ATOM 696 N N . ASP A 1 92 ? -16.624 -23.782 10.748 1.00 46.19 92 ASP A N 1
ATOM 697 C CA . ASP A 1 92 ? -16.906 -24.368 9.427 1.00 46.19 92 ASP A CA 1
ATOM 698 C C . ASP A 1 92 ? -16.259 -23.644 8.224 1.00 46.19 92 ASP A C 1
ATOM 700 O O . ASP A 1 92 ? -16.429 -24.082 7.086 1.00 46.19 92 ASP A O 1
ATOM 704 N N . TRP A 1 93 ? -15.482 -22.565 8.417 1.00 44.53 93 TRP A N 1
ATOM 705 C CA . TRP A 1 93 ? -14.930 -21.781 7.287 1.00 44.53 93 TRP A CA 1
ATOM 706 C C . TRP A 1 93 ? -13.411 -21.821 7.088 1.00 44.53 93 TRP A C 1
ATOM 708 O O . TRP A 1 93 ? -12.914 -21.386 6.041 1.00 44.53 93 TRP A O 1
ATOM 718 N N . TYR A 1 94 ? -12.653 -22.410 8.014 1.00 45.38 94 TYR A N 1
ATOM 719 C CA . TYR A 1 94 ? -11.211 -22.604 7.851 1.00 45.38 94 TYR A CA 1
ATOM 720 C C . TYR A 1 94 ? -10.900 -23.817 6.966 1.00 45.38 94 TYR A C 1
ATOM 722 O O . TYR A 1 94 ? -10.381 -24.829 7.430 1.00 45.38 94 TYR A O 1
ATOM 730 N N . THR A 1 95 ? -11.125 -23.724 5.652 1.00 40.78 95 THR A N 1
ATOM 731 C CA . THR A 1 95 ? -10.334 -24.569 4.744 1.00 40.78 95 THR A CA 1
ATOM 732 C C . THR A 1 95 ? -8.962 -23.930 4.606 1.00 40.78 95 THR A C 1
ATOM 734 O O . THR A 1 95 ? -8.753 -23.028 3.789 1.00 40.78 95 THR A O 1
ATOM 737 N N . ILE A 1 96 ? -8.026 -24.357 5.450 1.00 43.81 96 ILE A N 1
ATOM 738 C CA . ILE A 1 96 ? -6.636 -23.953 5.311 1.00 43.81 96 ILE A CA 1
ATOM 739 C C . ILE A 1 96 ? -6.080 -24.636 4.063 1.00 43.81 96 ILE A C 1
ATOM 741 O O . ILE A 1 96 ? -5.768 -25.826 4.056 1.00 43.81 96 ILE A O 1
ATOM 745 N N . THR A 1 97 ? -6.009 -23.893 2.966 1.00 42.16 97 THR A N 1
ATOM 746 C CA . THR A 1 97 ? -5.442 -24.388 1.715 1.00 42.16 97 THR A CA 1
ATOM 747 C C . THR A 1 97 ? -3.921 -24.279 1.782 1.00 42.16 97 THR A C 1
ATOM 749 O O . THR A 1 97 ? -3.348 -23.249 1.442 1.00 42.16 97 THR A O 1
ATOM 752 N N . GLY A 1 98 ? -3.286 -25.352 2.252 1.00 43.91 98 GLY A N 1
ATOM 753 C CA . GLY A 1 98 ? -1.838 -25.537 2.336 1.00 43.91 98 GLY A CA 1
ATOM 754 C C . GLY A 1 98 ? -1.521 -26.903 2.953 1.00 43.91 98 GLY A C 1
ATOM 755 O O . GLY A 1 98 ? -2.313 -27.432 3.736 1.00 43.91 98 GLY A O 1
ATOM 756 N N . ARG A 1 99 ? -0.377 -27.520 2.622 1.00 40.72 99 ARG A N 1
ATOM 757 C CA . ARG A 1 99 ? 0.086 -28.696 3.383 1.00 40.72 99 ARG A CA 1
ATOM 758 C C . ARG A 1 99 ? 0.283 -28.236 4.836 1.00 40.72 99 ARG A C 1
ATOM 760 O O . ARG A 1 99 ? 1.134 -27.393 5.065 1.00 40.72 99 ARG A O 1
ATOM 767 N N . LYS A 1 100 ? -0.459 -28.822 5.786 1.00 45.09 100 LYS A N 1
ATOM 768 C CA . LYS A 1 100 ? -0.345 -28.638 7.255 1.00 45.09 100 LYS A CA 1
ATOM 769 C C . LYS A 1 100 ? -1.018 -27.424 7.910 1.00 45.09 100 LYS A C 1
ATOM 771 O O . LYS A 1 100 ? -0.690 -27.123 9.051 1.00 45.09 100 LYS A O 1
ATOM 776 N N . GLY A 1 101 ? -1.983 -26.762 7.281 1.00 41.78 101 GLY A N 1
ATOM 777 C CA . GLY A 1 101 ? -2.685 -25.700 8.010 1.00 41.78 101 GLY A CA 1
ATOM 778 C C . GLY A 1 101 ? -1.900 -24.382 8.109 1.00 41.78 101 GLY A C 1
ATOM 779 O O . GLY A 1 101 ? -2.206 -23.540 8.946 1.00 41.78 101 GLY A O 1
ATOM 780 N N . GLU A 1 102 ? -0.903 -24.184 7.247 1.00 43.38 102 GLU A N 1
ATOM 781 C CA . GLU A 1 102 ? -0.176 -22.920 7.146 1.00 43.38 102 GLU A CA 1
ATOM 782 C C . GLU A 1 102 ? -1.042 -21.885 6.412 1.00 43.38 102 GLU A C 1
ATOM 784 O O . GLU A 1 102 ? -1.489 -22.117 5.284 1.00 43.38 102 GLU A O 1
ATOM 789 N N . ILE A 1 103 ? -1.272 -20.728 7.040 1.00 44.50 103 ILE A N 1
ATOM 790 C CA . ILE A 1 103 ? -1.734 -19.536 6.325 1.00 44.50 103 ILE A CA 1
ATOM 791 C C . ILE A 1 103 ? -0.591 -19.160 5.384 1.00 44.50 103 ILE A C 1
ATOM 793 O O . ILE A 1 103 ? 0.419 -18.605 5.809 1.00 44.50 103 ILE A O 1
ATOM 797 N N . GLN A 1 104 ? -0.715 -19.522 4.105 1.00 49.72 104 GLN A N 1
ATOM 798 C CA . GLN A 1 104 ? 0.212 -19.038 3.089 1.00 49.72 104 GLN A CA 1
ATOM 799 C C . GLN A 1 104 ? 0.206 -17.508 3.120 1.00 49.72 104 GLN A C 1
ATOM 801 O O . GLN A 1 104 ? -0.863 -16.907 3.238 1.00 49.72 104 GLN A O 1
ATOM 806 N N . THR A 1 105 ? 1.406 -16.932 3.046 1.00 54.38 105 THR A N 1
ATOM 807 C CA . THR A 1 105 ? 1.741 -15.542 2.703 1.00 54.38 105 THR A CA 1
ATOM 808 C C . THR A 1 105 ? 0.524 -14.612 2.578 1.00 54.38 105 THR A C 1
ATOM 810 O O . THR A 1 105 ? -0.241 -14.795 1.625 1.00 54.38 105 THR A O 1
ATOM 813 N N . PRO A 1 106 ? 0.284 -13.671 3.515 1.00 63.16 106 PRO A N 1
ATOM 814 C CA . PRO A 1 106 ? -0.908 -12.833 3.499 1.00 63.16 106 PRO A CA 1
ATOM 815 C C . PRO A 1 106 ? -1.223 -12.264 2.115 1.00 63.16 106 PRO A C 1
ATOM 817 O O . PRO A 1 106 ? -0.552 -11.391 1.572 1.00 63.16 106 PRO A O 1
ATOM 820 N N . SER A 1 107 ? -2.290 -12.803 1.537 1.00 77.88 107 SER A N 1
ATOM 821 C CA . SER A 1 107 ? -2.965 -12.230 0.386 1.00 77.88 107 SER A CA 1
ATOM 822 C C . SER A 1 107 ? -4.073 -11.306 0.884 1.00 77.88 107 SER A C 1
ATOM 824 O O . SER A 1 107 ? -4.576 -11.502 1.998 1.00 77.88 107 SER A O 1
ATOM 826 N N . PRO A 1 108 ? -4.561 -10.371 0.055 1.00 85.44 108 PRO A N 1
ATOM 827 C CA . PRO A 1 108 ? -5.760 -9.597 0.376 1.00 85.44 108 PRO A CA 1
ATOM 828 C C . PRO A 1 108 ? -6.937 -10.488 0.780 1.00 85.44 108 PRO A C 1
ATOM 830 O O . PRO A 1 108 ? -7.742 -10.128 1.631 1.00 85.44 108 PRO A O 1
ATOM 833 N N . ARG A 1 109 ? -7.011 -11.709 0.232 1.00 86.06 109 ARG A N 1
ATOM 834 C CA . ARG A 1 109 ? -8.007 -12.712 0.626 1.00 86.06 109 ARG A CA 1
ATOM 835 C C . ARG A 1 109 ? -7.830 -13.178 2.067 1.00 86.06 109 ARG A C 1
ATOM 837 O O . ARG A 1 109 ? -8.823 -13.316 2.773 1.00 86.06 109 ARG A O 1
ATOM 844 N N . ASN A 1 110 ? -6.600 -13.444 2.493 1.00 82.56 110 ASN A N 1
ATOM 845 C CA . ASN A 1 110 ? -6.318 -13.888 3.856 1.00 82.56 110 ASN A CA 1
ATOM 846 C C . ASN A 1 110 ? -6.545 -12.759 4.866 1.00 82.56 110 ASN A C 1
ATOM 848 O O . ASN A 1 110 ? -7.101 -13.022 5.926 1.00 82.56 110 ASN A O 1
ATOM 852 N N . ILE A 1 111 ? -6.220 -11.514 4.506 1.00 87.44 111 ILE A N 1
ATOM 853 C CA . ILE A 1 111 ? -6.519 -10.329 5.322 1.00 87.44 111 ILE A CA 1
ATOM 854 C C . ILE A 1 111 ? -8.030 -10.198 5.528 1.00 87.44 111 ILE A C 1
ATOM 856 O O . ILE A 1 111 ? -8.492 -10.172 6.663 1.00 87.44 111 ILE A O 1
ATOM 860 N N . ARG A 1 112 ? -8.825 -10.219 4.451 1.00 87.56 112 ARG A N 1
ATOM 861 C CA . ARG A 1 112 ? -10.295 -10.164 4.560 1.00 87.56 112 ARG A CA 1
ATOM 862 C C . ARG A 1 112 ? -10.849 -11.264 5.459 1.00 87.56 112 ARG A C 1
ATOM 864 O O . ARG A 1 112 ? -11.666 -10.992 6.328 1.00 87.56 112 ARG A O 1
ATOM 871 N N . LYS A 1 113 ? -10.369 -12.502 5.288 1.00 80.12 113 LYS A N 1
ATOM 872 C CA . LYS A 1 113 ? -10.762 -13.635 6.139 1.00 80.12 113 LYS A CA 1
ATOM 873 C C . LYS A 1 113 ? -10.418 -13.399 7.608 1.00 80.12 113 LYS A C 1
ATOM 875 O O . LYS A 1 113 ? -11.263 -13.654 8.458 1.00 80.12 113 LYS A O 1
ATOM 880 N N . LEU A 1 114 ? -9.206 -12.923 7.897 1.00 82.25 114 LEU A N 1
ATOM 881 C CA . LEU A 1 114 ? -8.749 -12.633 9.254 1.00 82.25 114 LEU A CA 1
ATOM 882 C C . LEU A 1 114 ? -9.682 -11.623 9.932 1.00 82.25 114 LEU A C 1
ATOM 884 O O . LEU A 1 114 ? -10.254 -11.927 10.977 1.00 82.25 114 LEU A O 1
ATOM 888 N N . PHE A 1 115 ? -9.900 -10.466 9.307 1.00 86.94 115 PHE A N 1
ATOM 889 C CA . PHE A 1 115 ? -10.714 -9.402 9.896 1.00 86.94 115 PHE A CA 1
ATOM 890 C C . PHE A 1 115 ? -12.200 -9.757 9.967 1.00 86.94 115 PHE A C 1
ATOM 892 O O . PHE A 1 115 ? -12.841 -9.477 10.978 1.00 86.94 115 PHE A O 1
ATOM 899 N N . TRP A 1 116 ? -12.732 -10.476 8.979 1.00 84.12 116 TRP A N 1
ATOM 900 C CA . TRP A 1 116 ? -14.094 -10.996 9.055 1.00 84.12 116 TRP A CA 1
ATOM 901 C C . TRP A 1 116 ? -14.264 -12.009 10.195 1.00 84.12 116 TRP A C 1
ATOM 903 O O . TRP A 1 116 ? -15.279 -12.002 10.885 1.00 84.12 116 TRP A O 1
ATOM 913 N N . SER A 1 117 ? -13.272 -12.877 10.416 1.00 76.00 117 SER A N 1
ATOM 914 C CA . SER A 1 117 ? -13.354 -13.912 11.455 1.00 76.00 117 SER A CA 1
ATOM 915 C C . SER A 1 117 ? -13.281 -13.358 12.877 1.00 76.00 117 SER A C 1
ATOM 917 O O . SER A 1 117 ? -13.928 -13.906 13.762 1.00 76.00 117 SER A O 1
ATOM 919 N N . ILE A 1 118 ? -12.512 -12.286 13.095 1.00 77.44 118 ILE A N 1
ATOM 920 C CA . ILE A 1 118 ? -12.297 -11.714 14.432 1.00 77.44 118 ILE A CA 1
ATOM 921 C C . ILE A 1 118 ? -13.293 -10.587 14.721 1.00 77.44 118 ILE A C 1
ATOM 923 O O . ILE A 1 118 ? -13.755 -10.464 15.850 1.00 77.44 118 ILE A O 1
ATOM 927 N N . PHE A 1 119 ? -13.626 -9.776 13.713 1.00 84.00 119 PHE A N 1
ATOM 928 C CA . PHE A 1 119 ? -14.383 -8.532 13.884 1.00 84.00 119 PHE A CA 1
ATOM 929 C C . PHE A 1 119 ? -15.699 -8.494 13.095 1.00 84.00 119 PHE A C 1
ATOM 931 O O . PHE A 1 119 ? -16.453 -7.542 13.246 1.00 84.00 119 PHE A O 1
ATOM 938 N N . HIS A 1 120 ? -15.983 -9.490 12.242 1.00 83.81 120 HIS A N 1
ATOM 939 C CA . HIS A 1 120 ? -17.100 -9.472 11.280 1.00 83.81 120 HIS A CA 1
ATOM 940 C C . HIS A 1 120 ? -17.084 -8.264 10.332 1.00 83.81 120 HIS A C 1
ATOM 942 O O . HIS A 1 120 ? -18.126 -7.770 9.909 1.00 83.81 120 HIS A O 1
ATOM 948 N N . VAL A 1 121 ? -15.879 -7.817 9.969 1.00 86.25 121 VAL A N 1
ATOM 949 C CA . VAL A 1 121 ? -15.657 -6.694 9.052 1.00 86.25 121 VAL A CA 1
ATOM 950 C C . VAL A 1 121 ? -14.929 -7.176 7.804 1.00 86.25 121 VAL A C 1
ATOM 952 O O . VAL A 1 121 ? -13.858 -7.781 7.894 1.00 86.25 121 VAL A O 1
ATOM 955 N N . ASP A 1 122 ? -15.489 -6.888 6.628 1.00 89.25 122 ASP A N 1
ATOM 956 C CA . ASP A 1 122 ? -14.796 -7.072 5.354 1.00 89.25 122 ASP A CA 1
ATOM 957 C C . ASP A 1 122 ? -14.108 -5.767 4.945 1.00 89.25 122 ASP A C 1
ATOM 959 O O . ASP A 1 122 ? -14.721 -4.853 4.402 1.00 89.25 122 ASP A O 1
ATOM 963 N N . LEU A 1 123 ? -12.800 -5.693 5.190 1.00 90.12 123 LEU A N 1
ATOM 964 C CA . LEU A 1 123 ? -12.009 -4.494 4.908 1.00 90.12 123 LEU A CA 1
ATOM 965 C C . LEU A 1 123 ? -11.945 -4.123 3.421 1.00 90.12 123 LEU A C 1
ATOM 967 O O . LEU A 1 123 ? -11.574 -3.001 3.108 1.00 90.12 123 LEU A O 1
ATOM 971 N N . MET A 1 124 ? -12.294 -5.025 2.498 1.00 92.56 124 MET A N 1
ATOM 972 C CA . MET A 1 124 ? -12.264 -4.711 1.065 1.00 92.56 124 MET A CA 1
ATOM 973 C C . MET A 1 124 ? -13.144 -3.513 0.711 1.00 92.56 124 MET A C 1
ATOM 975 O O . MET A 1 124 ? -12.820 -2.777 -0.216 1.00 92.56 124 MET A O 1
ATOM 979 N N . GLU A 1 125 ? -14.246 -3.318 1.434 1.00 89.19 125 GLU A N 1
ATOM 980 C CA . GLU A 1 125 ? -15.175 -2.216 1.182 1.00 89.19 125 GLU A CA 1
ATOM 981 C C . GLU A 1 125 ? -14.543 -0.838 1.404 1.00 89.19 125 GLU A C 1
ATOM 983 O O . GLU A 1 125 ? -14.998 0.136 0.808 1.00 89.19 125 GLU A O 1
ATOM 988 N N . SER A 1 126 ? -13.477 -0.749 2.207 1.00 93.31 126 SER A N 1
ATOM 989 C CA . SER A 1 126 ? -12.772 0.509 2.459 1.00 93.31 126 SER A CA 1
ATOM 990 C C . SER A 1 126 ? -11.689 0.829 1.436 1.00 93.31 126 SER A C 1
ATOM 992 O O . SER A 1 126 ? -11.198 1.956 1.403 1.00 93.31 126 SER A O 1
ATOM 994 N N . TRP A 1 127 ? -11.285 -0.145 0.616 1.00 94.38 127 TRP A N 1
ATOM 995 C CA . TRP A 1 127 ? -10.141 0.025 -0.267 1.00 94.38 127 TRP A CA 1
ATOM 996 C C . TRP A 1 127 ? -10.503 0.854 -1.492 1.00 94.38 127 TRP A C 1
ATOM 998 O O . TRP A 1 127 ? -11.270 0.434 -2.363 1.00 94.38 127 TRP A O 1
ATOM 1008 N N . ASP A 1 128 ? -9.877 2.020 -1.560 1.00 94.44 128 ASP A N 1
ATOM 1009 C CA . ASP A 1 128 ? -10.030 3.010 -2.610 1.00 94.44 128 ASP A CA 1
ATOM 1010 C C . ASP A 1 128 ? -8.651 3.532 -3.021 1.00 94.44 128 ASP A C 1
ATOM 1012 O O . ASP A 1 128 ? -8.112 4.486 -2.456 1.00 94.44 128 ASP A O 1
ATOM 1016 N N . LEU A 1 129 ? -8.045 2.835 -3.975 1.00 93.62 129 LEU A N 1
ATOM 1017 C CA . LEU A 1 129 ? -6.649 3.008 -4.340 1.00 93.62 129 LEU A CA 1
ATOM 1018 C C . LEU A 1 129 ? -6.541 3.924 -5.555 1.00 93.62 129 LEU A C 1
ATOM 1020 O O . LEU A 1 129 ? -7.062 3.607 -6.624 1.00 93.62 129 LEU A O 1
ATOM 1024 N N . SER A 1 130 ? -5.802 5.021 -5.420 1.00 91.81 130 SER A N 1
ATOM 1025 C CA . SER A 1 130 ? -5.356 5.834 -6.552 1.00 91.81 130 SER A CA 1
ATOM 1026 C C . SER A 1 130 ? -3.941 5.433 -6.945 1.00 91.81 130 SER A C 1
ATOM 1028 O O . SER A 1 130 ? -3.033 5.460 -6.112 1.00 91.81 130 SER A O 1
ATOM 1030 N N . ILE A 1 131 ? -3.750 5.050 -8.206 1.00 89.44 131 ILE A N 1
ATOM 1031 C CA . ILE A 1 131 ? -2.457 4.636 -8.758 1.00 89.44 131 ILE A CA 1
ATOM 1032 C C . ILE A 1 131 ? -2.145 5.392 -10.049 1.00 89.44 131 ILE A C 1
ATOM 1034 O O . ILE A 1 131 ? -3.034 5.904 -10.733 1.00 89.44 131 ILE A O 1
ATOM 1038 N N . THR A 1 132 ? -0.870 5.422 -10.434 1.00 84.75 132 THR A N 1
ATOM 1039 C CA . THR A 1 132 ? -0.455 5.944 -11.743 1.00 84.75 132 THR A CA 1
ATOM 1040 C C . THR A 1 132 ? -0.452 4.822 -12.780 1.00 84.75 132 THR A C 1
ATOM 1042 O O . THR A 1 132 ? 0.250 3.830 -12.610 1.00 84.75 132 THR A O 1
ATOM 1045 N N . ALA A 1 133 ? -1.178 4.967 -13.889 1.00 78.75 133 ALA A N 1
ATOM 1046 C CA . ALA A 1 133 ? -1.197 3.966 -14.962 1.00 78.75 133 ALA A CA 1
ATOM 1047 C C . ALA A 1 133 ? -0.644 4.551 -16.261 1.00 78.75 133 ALA A C 1
ATOM 1049 O O . ALA A 1 133 ? -1.002 5.672 -16.612 1.00 78.75 133 ALA A O 1
ATOM 1050 N N . SER A 1 134 ? 0.196 3.797 -16.980 1.00 73.31 134 SER A N 1
ATOM 1051 C CA . SER A 1 134 ? 0.617 4.092 -18.360 1.00 73.31 134 SER A CA 1
ATOM 1052 C C . SER A 1 134 ? -0.489 3.824 -19.388 1.00 73.31 134 SER A C 1
ATOM 1054 O O . SER A 1 134 ? -1.346 2.979 -19.150 1.00 73.31 134 SER A O 1
ATOM 1056 N N . GLU A 1 135 ? -0.463 4.472 -20.561 1.00 70.56 135 GLU A N 1
ATOM 1057 C CA . GLU A 1 135 ? -1.354 4.092 -21.683 1.00 70.56 135 GLU A CA 1
ATOM 1058 C C . GLU A 1 135 ? -1.143 2.624 -22.095 1.00 70.56 135 GLU A C 1
ATOM 1060 O O . GLU A 1 135 ? -2.060 1.939 -22.544 1.00 70.56 135 GLU A O 1
ATOM 1065 N N . THR A 1 136 ? 0.078 2.116 -21.903 1.00 70.81 136 THR A N 1
ATOM 1066 C CA . THR A 1 136 ? 0.406 0.698 -22.078 1.00 70.81 136 THR A CA 1
ATOM 1067 C C . THR A 1 136 ? -0.190 -0.195 -20.994 1.00 70.81 136 THR A C 1
ATOM 1069 O O . THR A 1 136 ? -0.477 -1.353 -21.274 1.00 70.81 136 THR A O 1
ATOM 1072 N N . ASP A 1 137 ? -0.414 0.319 -19.783 1.00 74.38 137 ASP A N 1
ATOM 1073 C CA . ASP A 1 137 ? -1.087 -0.426 -18.711 1.00 74.38 137 ASP A CA 1
ATOM 1074 C C . ASP A 1 137 ? -2.593 -0.527 -18.943 1.00 74.38 137 ASP A C 1
ATOM 1076 O O . ASP A 1 137 ? -3.207 -1.505 -18.522 1.00 74.38 137 ASP A O 1
ATOM 1080 N N . THR A 1 138 ? -3.192 0.471 -19.600 1.00 72.69 138 THR A N 1
ATOM 1081 C CA . THR A 1 138 ? -4.631 0.495 -19.903 1.00 72.69 138 THR A CA 1
ATOM 1082 C C . THR A 1 138 ? -4.981 -0.195 -21.223 1.00 72.69 138 THR A C 1
ATOM 1084 O O . THR A 1 138 ? -6.156 -0.395 -21.510 1.00 72.69 138 THR A O 1
ATOM 1087 N N . GLY A 1 139 ? -3.982 -0.591 -22.021 1.00 66.12 139 GLY A N 1
ATOM 1088 C CA . GLY A 1 139 ? -4.186 -1.207 -23.336 1.00 66.12 139 GLY A CA 1
ATOM 1089 C C . GLY A 1 139 ? -4.604 -0.219 -24.433 1.00 66.12 139 GLY A C 1
ATOM 1090 O O . GLY A 1 139 ? -4.987 -0.648 -25.519 1.00 66.12 139 GLY A O 1
ATOM 1091 N N . GLU A 1 140 ? -4.524 1.089 -24.170 1.00 60.19 140 GLU A N 1
ATOM 1092 C CA . GLU A 1 140 ? -5.056 2.149 -25.038 1.00 60.19 140 GLU A CA 1
ATOM 1093 C C . GLU A 1 140 ? -3.984 2.872 -25.881 1.00 60.19 140 GLU A C 1
ATOM 1095 O O . GLU A 1 140 ? -4.332 3.750 -26.670 1.00 60.19 140 GLU A O 1
ATOM 1100 N N . GLY A 1 141 ? -2.690 2.524 -25.783 1.00 57.25 141 GLY A N 1
ATOM 1101 C CA . GLY A 1 141 ? -1.649 3.257 -26.521 1.00 57.25 141 GLY A CA 1
ATOM 1102 C C . GLY A 1 141 ? -0.333 2.529 -26.811 1.00 57.25 141 GLY A C 1
ATOM 1103 O O . GLY A 1 141 ? 0.074 1.589 -26.130 1.00 57.25 141 GLY A O 1
ATOM 1104 N N . ASN A 1 142 ? 0.374 3.034 -27.831 1.00 51.84 142 ASN A N 1
ATOM 1105 C CA . ASN A 1 142 ? 1.658 2.528 -28.339 1.00 51.84 142 ASN A CA 1
ATOM 1106 C C . ASN A 1 142 ? 2.885 3.108 -27.595 1.00 51.84 142 ASN A C 1
ATOM 1108 O O . ASN A 1 142 ? 3.892 3.449 -28.217 1.00 51.84 142 ASN A O 1
ATOM 1112 N N . GLY A 1 143 ? 2.838 3.198 -26.261 1.00 51.31 143 GLY A N 1
ATOM 1113 C CA . GLY A 1 143 ? 4.051 3.423 -25.458 1.00 51.31 143 GLY A CA 1
ATOM 1114 C C . GLY A 1 143 ? 4.423 4.872 -25.136 1.00 51.31 143 GLY A C 1
ATOM 1115 O O . GLY A 1 143 ? 5.602 5.150 -24.905 1.00 51.31 143 GLY A O 1
ATOM 1116 N N . THR A 1 144 ? 3.469 5.802 -25.068 1.00 46.75 144 THR A N 1
ATOM 1117 C CA . THR A 1 144 ? 3.739 7.156 -24.563 1.00 46.75 144 THR A CA 1
ATOM 1118 C C . THR A 1 144 ? 3.599 7.235 -23.038 1.00 46.75 144 THR A C 1
ATOM 1120 O O . THR A 1 144 ? 2.543 7.006 -22.463 1.00 46.75 144 THR A O 1
ATOM 1123 N N . TRP A 1 145 ? 4.700 7.600 -22.368 1.00 49.03 145 TRP A N 1
ATOM 1124 C CA . TRP A 1 145 ? 4.868 7.741 -20.906 1.00 49.03 145 TRP A CA 1
ATOM 1125 C C . TRP A 1 145 ? 4.078 8.923 -20.281 1.00 49.03 145 TRP A C 1
ATOM 1127 O O . TRP A 1 145 ? 4.406 9.411 -19.205 1.00 49.03 145 TRP A O 1
ATOM 1137 N N . ARG A 1 146 ? 3.038 9.431 -20.949 1.00 42.47 146 ARG A N 1
ATOM 1138 C CA . ARG A 1 146 ? 2.244 10.581 -20.484 1.00 42.47 146 ARG A CA 1
ATOM 1139 C C . ARG A 1 146 ? 0.792 10.170 -20.321 1.00 42.47 146 ARG A C 1
ATOM 1141 O O . ARG A 1 146 ? -0.023 10.384 -21.204 1.00 42.47 146 ARG A O 1
ATOM 1148 N N . SER A 1 147 ? 0.485 9.554 -19.200 1.00 45.22 147 SER A N 1
ATOM 1149 C CA . SER A 1 147 ? -0.787 8.886 -18.958 1.00 45.22 147 SER A CA 1
ATOM 1150 C C . SER A 1 147 ? -1.341 9.257 -17.585 1.00 45.22 147 SER A C 1
ATOM 1152 O O . SER A 1 147 ? -0.613 9.704 -16.698 1.00 45.22 147 SER A O 1
ATOM 1154 N N . ARG A 1 148 ? -2.663 9.123 -17.447 1.00 51.19 148 ARG A N 1
ATOM 1155 C CA . ARG A 1 148 ? -3.465 9.660 -16.341 1.00 51.19 148 ARG A CA 1
ATOM 1156 C C . ARG A 1 148 ? -2.884 9.320 -14.963 1.00 51.19 148 ARG A C 1
ATOM 1158 O O . ARG A 1 148 ? -2.751 8.158 -14.595 1.00 51.19 148 ARG A O 1
ATOM 1165 N N . HIS A 1 149 ? -2.636 10.372 -14.187 1.00 56.59 149 HIS A N 1
ATOM 1166 C CA . HIS A 1 149 ? -2.000 10.315 -12.871 1.00 56.59 149 HIS A CA 1
ATOM 1167 C C . HIS A 1 149 ? -2.847 9.689 -11.752 1.00 56.59 149 HIS A C 1
ATOM 1169 O O . HIS A 1 149 ? -2.313 9.499 -10.673 1.00 56.59 149 HIS A O 1
ATOM 1175 N N . ASN A 1 150 ? -4.120 9.351 -11.988 1.00 71.19 150 ASN A N 1
ATOM 1176 C CA . ASN A 1 150 ? -5.031 8.863 -10.946 1.00 71.19 150 ASN A CA 1
ATOM 1177 C C . ASN A 1 150 ? -6.016 7.829 -11.516 1.00 71.19 150 ASN A C 1
ATOM 1179 O O . ASN A 1 150 ? -7.194 8.127 -11.726 1.00 71.19 150 ASN A O 1
ATOM 1183 N N . TYR A 1 151 ? -5.535 6.628 -11.841 1.00 85.81 151 TYR A N 1
ATOM 1184 C CA . TYR A 1 151 ? -6.429 5.493 -12.071 1.00 85.81 151 TYR A CA 1
ATOM 1185 C C . TYR A 1 151 ? -6.925 4.999 -10.712 1.00 85.81 151 TYR A C 1
ATOM 1187 O O . TYR A 1 151 ? -6.122 4.773 -9.809 1.00 85.81 151 TYR A O 1
ATOM 1195 N N . ARG A 1 152 ? -8.240 4.847 -10.562 1.00 89.19 152 ARG A N 1
ATOM 1196 C CA . ARG A 1 152 ? -8.871 4.498 -9.287 1.00 89.19 152 ARG A CA 1
ATOM 1197 C C . ARG A 1 152 ? -9.310 3.037 -9.312 1.00 89.19 152 ARG A C 1
ATOM 1199 O O . ARG A 1 152 ? -10.055 2.645 -10.205 1.00 89.19 152 ARG A O 1
ATOM 1206 N N . HIS A 1 153 ? -8.854 2.254 -8.342 1.00 90.38 153 HIS A N 1
ATOM 1207 C CA . HIS A 1 153 ? -9.302 0.886 -8.087 1.00 90.38 153 HIS A CA 1
ATOM 1208 C C . HIS A 1 153 ? -10.101 0.882 -6.787 1.00 90.38 153 HIS A C 1
ATOM 1210 O O . HIS A 1 153 ? -9.565 1.270 -5.754 1.00 90.38 153 HIS A O 1
ATOM 1216 N N . THR A 1 154 ? -11.356 0.439 -6.813 1.00 92.25 154 THR A N 1
ATOM 1217 C CA . THR A 1 154 ? -12.214 0.388 -5.618 1.00 92.25 154 THR A CA 1
ATOM 1218 C C . THR A 1 154 ? -12.688 -1.032 -5.341 1.00 92.25 154 THR A C 1
ATOM 1220 O O . THR A 1 154 ? -12.887 -1.822 -6.266 1.00 92.25 154 THR A O 1
ATOM 1223 N N . GLY A 1 155 ? -12.854 -1.382 -4.063 1.00 89.12 155 GLY A N 1
ATOM 1224 C CA . GLY A 1 155 ? -13.453 -2.647 -3.635 1.00 89.12 155 GLY A CA 1
ATOM 1225 C C . GLY A 1 155 ? -12.846 -3.879 -4.335 1.00 89.12 155 GLY A C 1
ATOM 1226 O O . GLY A 1 155 ? -11.665 -4.176 -4.126 1.00 89.12 155 GLY A O 1
ATOM 1227 N N . PRO A 1 156 ? -13.605 -4.609 -5.180 1.00 89.75 156 PRO A N 1
ATOM 1228 C CA . PRO A 1 156 ? -13.090 -5.761 -5.926 1.00 89.75 156 PRO A CA 1
ATOM 1229 C C . PRO A 1 156 ? -11.870 -5.470 -6.816 1.00 89.75 156 PRO A C 1
ATOM 1231 O O . PRO A 1 156 ? -10.984 -6.322 -6.917 1.00 89.75 156 PRO A O 1
ATOM 1234 N N . ASP A 1 157 ? -11.790 -4.286 -7.427 1.00 90.69 157 ASP A N 1
ATOM 1235 C CA . ASP A 1 157 ? -10.658 -3.908 -8.282 1.00 90.69 157 ASP A CA 1
ATOM 1236 C C . ASP A 1 157 ? -9.420 -3.595 -7.435 1.00 90.69 157 ASP A C 1
ATOM 1238 O O . ASP A 1 157 ? -8.311 -4.021 -7.762 1.00 90.69 157 ASP A O 1
ATOM 1242 N N . ALA A 1 158 ? -9.609 -2.939 -6.284 1.00 93.25 158 ALA A N 1
ATOM 1243 C CA . ALA A 1 158 ? -8.539 -2.707 -5.313 1.00 93.25 158 ALA A CA 1
ATOM 1244 C C . ALA A 1 158 ? -7.987 -4.030 -4.765 1.00 93.25 158 ALA A C 1
ATOM 1246 O O . ALA A 1 158 ? -6.774 -4.232 -4.686 1.00 93.25 158 ALA A O 1
ATOM 1247 N N . PHE A 1 159 ? -8.883 -4.971 -4.456 1.00 91.44 159 PHE A N 1
ATOM 1248 C CA . PHE A 1 159 ? -8.518 -6.333 -4.086 1.00 91.44 159 PHE A CA 1
ATOM 1249 C C . PHE A 1 159 ? -7.688 -7.009 -5.184 1.00 91.44 159 PHE A C 1
ATOM 1251 O O . PHE A 1 159 ? -6.650 -7.598 -4.883 1.00 91.44 159 PHE A O 1
ATOM 1258 N N . ALA A 1 160 ? -8.120 -6.924 -6.446 1.00 89.94 160 ALA A N 1
ATOM 1259 C CA . ALA A 1 160 ? -7.404 -7.522 -7.569 1.00 89.94 160 ALA A CA 1
ATOM 1260 C C . ALA A 1 160 ? -6.017 -6.889 -7.768 1.00 89.94 160 ALA A C 1
ATOM 1262 O O . ALA A 1 160 ? -5.056 -7.606 -8.054 1.00 89.94 160 ALA A O 1
ATOM 1263 N N . PHE A 1 161 ? -5.897 -5.575 -7.555 1.00 92.69 161 PHE A N 1
ATOM 1264 C CA . PHE A 1 161 ? -4.625 -4.862 -7.585 1.00 92.69 161 PHE A CA 1
ATOM 1265 C C . PHE A 1 161 ? -3.658 -5.380 -6.517 1.00 92.69 161 PHE A C 1
ATOM 1267 O O . PHE A 1 161 ? -2.559 -5.826 -6.847 1.00 92.69 161 PHE A O 1
ATOM 1274 N N . LEU A 1 162 ? -4.078 -5.403 -5.249 1.00 92.69 162 LEU A N 1
ATOM 1275 C CA . LEU A 1 162 ? -3.245 -5.901 -4.151 1.00 92.69 162 LEU A CA 1
ATOM 1276 C C . LEU A 1 162 ? -2.907 -7.396 -4.319 1.00 92.69 162 LEU A C 1
ATOM 1278 O O . LEU A 1 162 ? -1.807 -7.835 -3.983 1.00 92.69 162 LEU A O 1
ATOM 1282 N N . ASP A 1 163 ? -3.821 -8.194 -4.876 1.00 89.56 163 ASP A N 1
ATOM 1283 C CA . ASP A 1 163 ? -3.593 -9.616 -5.154 1.00 89.56 163 ASP A CA 1
ATOM 1284 C C . ASP A 1 163 ? -2.556 -9.798 -6.274 1.00 89.56 163 ASP A C 1
ATOM 1286 O O . ASP A 1 163 ? -1.691 -10.674 -6.197 1.00 89.56 163 ASP A O 1
ATOM 1290 N N . ALA A 1 164 ? -2.566 -8.925 -7.287 1.00 89.31 164 ALA A N 1
ATOM 1291 C CA . ALA A 1 164 ? -1.530 -8.892 -8.313 1.00 89.31 164 ALA A CA 1
ATOM 1292 C C . ALA A 1 164 ? -0.145 -8.561 -7.722 1.00 89.31 164 ALA A C 1
ATOM 1294 O O . ALA A 1 164 ? 0.836 -9.201 -8.116 1.00 89.31 164 ALA A O 1
ATOM 1295 N N . THR A 1 165 ? -0.058 -7.660 -6.735 1.00 90.38 165 THR A N 1
ATOM 1296 C CA . THR A 1 165 ? 1.176 -7.372 -5.975 1.00 90.38 165 THR A CA 1
ATOM 1297 C C . THR A 1 165 ? 1.739 -8.640 -5.321 1.00 90.38 165 THR A C 1
ATOM 1299 O O . THR A 1 165 ? 2.919 -8.971 -5.479 1.00 90.38 165 THR A O 1
ATOM 1302 N N . VAL A 1 166 ? 0.883 -9.420 -4.653 1.00 88.25 166 VAL A N 1
ATOM 1303 C CA . VAL A 1 166 ? 1.266 -10.682 -3.993 1.00 88.25 166 VAL A CA 1
ATOM 1304 C C . VAL A 1 166 ? 1.696 -11.746 -5.005 1.00 88.25 166 VAL A C 1
ATOM 1306 O O . VAL A 1 166 ? 2.709 -12.425 -4.818 1.00 88.25 166 VAL A O 1
ATOM 1309 N N . LYS A 1 167 ? 1.003 -11.851 -6.140 1.00 85.31 167 LYS A N 1
ATOM 1310 C CA . LYS A 1 167 ? 1.390 -12.767 -7.225 1.00 85.31 167 LYS A CA 1
ATOM 1311 C C . LYS A 1 167 ? 2.718 -12.395 -7.877 1.00 85.31 167 LYS A C 1
ATOM 1313 O O . LYS A 1 167 ? 3.469 -13.285 -8.287 1.00 85.31 167 LYS A O 1
ATOM 1318 N N . ILE A 1 168 ? 3.054 -11.105 -7.966 1.00 84.25 168 ILE A N 1
ATOM 1319 C CA . ILE A 1 168 ? 4.390 -10.671 -8.397 1.00 84.25 168 ILE A CA 1
ATOM 1320 C C . ILE A 1 168 ? 5.440 -11.199 -7.421 1.00 84.25 168 ILE A C 1
ATOM 1322 O O . ILE A 1 168 ? 6.395 -11.839 -7.872 1.00 84.25 168 ILE A O 1
ATOM 1326 N N . ARG A 1 169 ? 5.236 -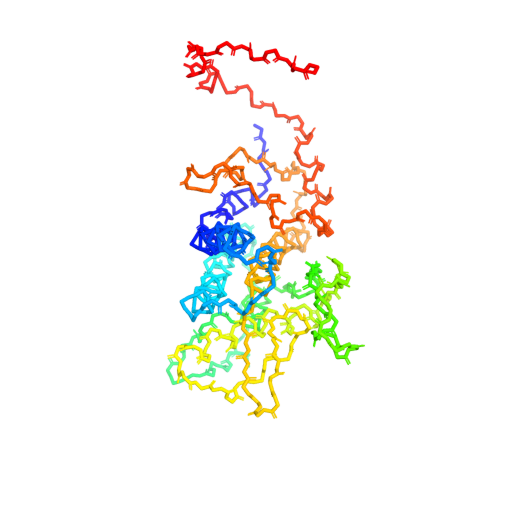11.040 -6.108 1.00 84.75 169 ARG A N 1
ATOM 1327 C CA . ARG A 1 169 ? 6.135 -11.622 -5.101 1.00 84.75 169 ARG A CA 1
ATOM 1328 C C . ARG A 1 169 ? 6.287 -13.133 -5.274 1.00 84.75 169 ARG A C 1
ATOM 1330 O O . ARG A 1 169 ? 7.417 -13.609 -5.360 1.00 84.75 169 ARG A O 1
ATOM 1337 N N . HIS A 1 170 ? 5.191 -13.885 -5.368 1.00 80.25 170 HIS A N 1
ATOM 1338 C CA . HIS A 1 170 ? 5.265 -15.343 -5.523 1.00 80.25 170 HIS A CA 1
ATOM 1339 C C . HIS A 1 170 ? 5.992 -15.761 -6.796 1.00 80.25 170 HIS A C 1
ATOM 1341 O O . HIS A 1 170 ? 6.819 -16.669 -6.772 1.00 80.25 170 HIS A O 1
ATOM 1347 N N . SER A 1 171 ? 5.737 -15.071 -7.903 1.00 77.88 171 SER A N 1
ATOM 1348 C CA . SER A 1 171 ? 6.420 -15.366 -9.158 1.00 77.88 171 SER A CA 1
ATOM 1349 C C . SER A 1 171 ? 7.917 -15.090 -9.120 1.00 77.88 171 SER A C 1
ATOM 1351 O O . SER A 1 171 ? 8.679 -15.767 -9.803 1.00 77.88 171 SER A O 1
ATOM 1353 N N . PHE A 1 172 ? 8.350 -14.119 -8.314 1.00 76.38 172 PHE A N 1
ATOM 1354 C CA . PHE A 1 172 ? 9.764 -13.884 -8.068 1.00 76.38 172 PHE A CA 1
ATOM 1355 C C . PHE A 1 172 ? 10.359 -14.971 -7.165 1.00 76.38 172 PHE A C 1
ATOM 1357 O O . PHE A 1 172 ? 11.393 -15.536 -7.504 1.00 76.38 172 PHE A O 1
ATOM 1364 N N . ALA A 1 173 ? 9.677 -15.314 -6.068 1.00 72.75 173 ALA A N 1
ATOM 1365 C CA . ALA A 1 173 ? 10.141 -16.314 -5.106 1.00 72.75 173 ALA A CA 1
ATOM 1366 C C . ALA A 1 173 ? 10.234 -17.734 -5.694 1.00 72.75 173 ALA A C 1
ATOM 1368 O O . ALA A 1 173 ? 11.143 -18.484 -5.351 1.00 72.75 173 ALA A O 1
ATOM 1369 N N . HIS A 1 174 ? 9.307 -18.104 -6.581 1.00 72.31 174 HIS A N 1
ATOM 1370 C CA . HIS A 1 174 ? 9.215 -19.454 -7.146 1.00 72.31 174 HIS A CA 1
ATOM 1371 C C . HIS A 1 174 ? 9.672 -19.550 -8.606 1.00 72.31 174 HIS A C 1
ATOM 1373 O O . HIS A 1 174 ? 9.659 -20.639 -9.173 1.00 72.31 174 HIS A O 1
ATOM 1379 N N . GLY A 1 175 ? 10.055 -18.432 -9.232 1.00 65.50 175 GLY A N 1
ATOM 1380 C CA . GLY A 1 175 ? 10.422 -18.398 -10.650 1.00 65.50 175 GLY A CA 1
ATOM 1381 C C . GLY A 1 175 ? 9.278 -18.783 -11.595 1.00 65.50 175 GLY A C 1
ATOM 1382 O O . GLY A 1 175 ? 9.540 -19.180 -12.727 1.00 65.50 175 GLY A O 1
ATOM 1383 N N . ASP A 1 176 ? 8.025 -18.688 -11.139 1.00 66.12 176 ASP A N 1
ATOM 1384 C CA . ASP A 1 176 ? 6.848 -19.152 -11.872 1.00 66.12 176 ASP A CA 1
ATOM 1385 C C . ASP A 1 176 ? 6.097 -17.980 -12.537 1.00 66.12 176 ASP A C 1
ATOM 1387 O O . ASP A 1 176 ? 5.361 -17.238 -11.868 1.00 66.12 176 ASP A O 1
ATOM 1391 N N . PRO A 1 177 ? 6.251 -17.784 -13.863 1.00 63.81 177 PRO A N 1
ATOM 1392 C CA . PRO A 1 177 ? 5.553 -16.741 -14.594 1.00 63.81 177 PRO A CA 1
ATOM 1393 C C . PRO A 1 177 ? 4.055 -17.036 -14.785 1.00 63.81 177 PRO A C 1
ATOM 1395 O O . PRO A 1 177 ? 3.336 -16.099 -15.117 1.00 63.81 177 PRO A O 1
ATOM 1398 N N . SER A 1 178 ? 3.552 -18.245 -14.506 1.00 59.38 178 SER A N 1
ATOM 1399 C CA . SER A 1 178 ? 2.166 -18.649 -14.803 1.00 59.38 178 SER A CA 1
ATOM 1400 C C . SER A 1 178 ? 1.093 -18.003 -13.915 1.00 59.38 178 SER A C 1
ATOM 1402 O O . SER A 1 178 ? -0.093 -18.047 -14.245 1.00 59.38 178 SER A O 1
ATOM 1404 N N . GLN A 1 179 ? 1.475 -17.361 -12.805 1.00 60.69 179 GLN A N 1
ATOM 1405 C CA . GLN A 1 179 ? 0.503 -16.667 -11.959 1.00 60.69 179 GLN A CA 1
ATOM 1406 C C . GLN A 1 179 ? -0.127 -15.467 -12.689 1.00 60.69 179 GLN A C 1
ATOM 1408 O O . GLN A 1 179 ? 0.577 -14.615 -13.226 1.00 60.69 179 GLN A O 1
ATOM 1413 N N . SER A 1 180 ? -1.463 -15.385 -12.686 1.00 56.44 180 SER A N 1
ATOM 1414 C CA . SER A 1 180 ? -2.232 -14.328 -13.365 1.00 56.44 180 SER A CA 1
ATOM 1415 C C . SER A 1 180 ? -2.094 -12.968 -12.666 1.00 56.44 180 SER A C 1
ATOM 1417 O O . SER A 1 180 ? -2.715 -12.751 -11.623 1.00 56.44 180 SER A O 1
ATOM 1419 N N . ARG A 1 181 ? -1.337 -12.037 -13.261 1.00 66.62 181 ARG A N 1
ATOM 1420 C CA . ARG A 1 181 ? -0.982 -10.708 -12.706 1.00 66.62 181 ARG A CA 1
ATOM 1421 C C . ARG A 1 181 ? -1.771 -9.560 -13.348 1.00 66.62 181 ARG A C 1
ATOM 1423 O O . ARG A 1 181 ? -1.197 -8.570 -13.786 1.00 66.62 181 ARG A O 1
ATOM 1430 N N . ARG A 1 182 ? -3.089 -9.716 -13.449 1.00 66.69 182 ARG A N 1
ATOM 1431 C CA . ARG A 1 182 ? -3.952 -8.748 -14.136 1.00 66.69 182 ARG A CA 1
ATOM 1432 C C . ARG A 1 182 ? -4.401 -7.658 -13.173 1.00 66.69 182 ARG A C 1
ATOM 1434 O O . ARG A 1 182 ? -5.358 -7.857 -12.436 1.00 66.69 182 ARG A O 1
ATOM 1441 N N . ALA A 1 183 ? -3.696 -6.535 -13.190 1.00 81.19 183 ALA A N 1
ATOM 1442 C CA . ALA A 1 183 ? -4.166 -5.288 -12.605 1.00 81.19 183 ALA A CA 1
ATOM 1443 C C . ALA A 1 183 ? -3.502 -4.103 -13.312 1.00 81.19 183 ALA A C 1
ATOM 1445 O O . ALA A 1 183 ? -2.274 -4.053 -13.438 1.00 81.19 183 ALA A O 1
ATOM 1446 N N . VAL A 1 184 ? -4.322 -3.156 -13.770 1.00 84.00 184 VAL A N 1
ATOM 1447 C CA . VAL A 1 184 ? -3.853 -1.931 -14.427 1.00 84.00 184 VAL A CA 1
ATOM 1448 C C . VAL A 1 184 ? -2.908 -1.183 -13.485 1.00 84.00 184 VAL A C 1
ATOM 1450 O O . VAL A 1 184 ? -3.268 -0.885 -12.346 1.00 84.00 184 VAL A O 1
ATOM 1453 N N . GLY A 1 185 ? -1.698 -0.893 -13.971 1.00 85.38 185 GLY A N 1
ATOM 1454 C CA . GLY A 1 185 ? -0.665 -0.140 -13.254 1.00 85.38 185 GLY A CA 1
ATOM 1455 C C . GLY A 1 185 ? 0.192 -0.950 -12.275 1.00 85.38 185 GLY A C 1
ATOM 1456 O O . GLY A 1 185 ? 1.020 -0.362 -11.582 1.00 85.38 185 GLY A O 1
ATOM 1457 N N . MET A 1 186 ? 0.033 -2.276 -12.206 1.00 88.62 186 MET A N 1
ATOM 1458 C CA . MET A 1 186 ? 0.860 -3.131 -11.340 1.00 88.62 186 MET A CA 1
ATOM 1459 C C . MET A 1 186 ? 2.006 -3.824 -12.100 1.00 88.62 186 MET A C 1
ATOM 1461 O O . MET A 1 186 ? 3.101 -4.016 -11.573 1.00 88.62 186 MET A O 1
ATOM 1465 N N . ALA A 1 187 ? 1.797 -4.219 -13.352 1.00 85.00 187 ALA A N 1
ATOM 1466 C CA . ALA A 1 187 ? 2.848 -4.765 -14.206 1.00 85.00 187 ALA A CA 1
ATOM 1467 C C . ALA A 1 187 ? 2.448 -4.662 -15.677 1.00 85.00 187 ALA A C 1
ATOM 1469 O O . ALA A 1 187 ? 1.271 -4.775 -16.006 1.00 85.00 187 ALA A O 1
ATOM 1470 N N . HIS A 1 188 ? 3.436 -4.560 -16.567 1.00 79.31 188 HIS A N 1
ATOM 1471 C CA . HIS A 1 188 ? 3.182 -4.754 -17.993 1.00 79.31 188 HIS A CA 1
ATOM 1472 C C . HIS A 1 188 ? 3.166 -6.245 -18.307 1.00 79.31 188 HIS A C 1
ATOM 1474 O O . HIS A 1 188 ? 4.127 -6.947 -17.969 1.00 79.31 188 HIS A O 1
ATOM 1480 N N . GLU A 1 189 ? 2.133 -6.701 -19.009 1.00 72.25 189 GLU A N 1
ATOM 1481 C CA . GLU A 1 189 ? 2.081 -8.023 -19.628 1.00 72.25 189 GLU A CA 1
ATOM 1482 C C . GLU A 1 189 ? 2.751 -7.963 -21.011 1.00 72.25 189 GLU A C 1
ATOM 1484 O O . GLU A 1 189 ? 2.440 -7.122 -21.850 1.00 72.25 189 GLU A O 1
ATOM 1489 N N . GLY A 1 190 ? 3.744 -8.820 -21.230 1.00 67.44 190 GLY A N 1
ATOM 1490 C CA . GLY A 1 190 ? 4.448 -8.953 -22.499 1.00 67.44 190 GLY A CA 1
ATOM 1491 C C . GLY A 1 190 ? 3.774 -9.967 -23.423 1.00 67.44 190 GLY A C 1
ATOM 1492 O O . GLY A 1 190 ? 3.057 -10.857 -22.978 1.00 67.44 190 GLY A O 1
ATOM 1493 N N . VAL A 1 191 ? 4.100 -9.894 -24.717 1.00 64.44 191 VAL A N 1
ATOM 1494 C CA . VAL A 1 191 ? 3.499 -10.701 -25.804 1.00 64.44 191 VAL A CA 1
ATOM 1495 C C . VAL A 1 191 ? 3.560 -12.223 -25.566 1.00 64.44 191 VAL A C 1
ATOM 1497 O O . VAL A 1 191 ? 2.688 -12.950 -26.024 1.00 64.44 191 VAL A O 1
ATOM 1500 N N . ASN A 1 192 ? 4.545 -12.712 -24.802 1.00 63.12 192 ASN A N 1
ATOM 1501 C CA . ASN A 1 192 ? 4.729 -14.141 -24.500 1.00 63.12 192 ASN A CA 1
ATOM 1502 C C . ASN A 1 192 ? 4.217 -14.547 -23.099 1.00 63.12 192 ASN A C 1
ATOM 1504 O O . ASN A 1 192 ? 4.703 -15.525 -22.534 1.00 63.12 192 ASN A O 1
ATOM 1508 N N . GLY A 1 193 ? 3.330 -13.761 -22.480 1.00 61.81 193 GLY A N 1
ATOM 1509 C CA . GLY A 1 193 ? 2.858 -13.990 -21.103 1.00 61.81 193 GLY A CA 1
ATOM 1510 C C . GLY A 1 193 ? 3.907 -13.703 -20.017 1.00 61.81 193 GLY A C 1
ATOM 1511 O O . GLY A 1 193 ? 3.691 -13.969 -18.835 1.00 61.81 193 GLY A O 1
ATOM 1512 N N . GLY A 1 194 ? 5.065 -13.155 -20.403 1.00 68.38 194 GLY A N 1
ATOM 1513 C CA . GLY A 1 194 ? 6.040 -12.594 -19.469 1.00 68.38 194 GLY A CA 1
ATOM 1514 C C . GLY A 1 194 ? 5.519 -11.292 -18.860 1.00 68.38 194 GLY A C 1
ATOM 1515 O O . GLY A 1 194 ? 4.610 -10.675 -19.399 1.00 68.38 194 GLY A O 1
ATOM 1516 N N . TYR A 1 195 ? 6.108 -10.838 -17.758 1.00 75.31 195 TYR A N 1
ATOM 1517 C CA . TYR A 1 195 ? 5.711 -9.578 -17.129 1.00 75.31 195 TYR A CA 1
ATOM 1518 C C . TYR A 1 195 ? 6.925 -8.727 -16.762 1.00 75.31 195 TYR A C 1
ATOM 1520 O O . TYR A 1 195 ? 8.026 -9.244 -16.532 1.00 75.31 195 TYR A O 1
ATOM 1528 N N . SER A 1 196 ? 6.727 -7.412 -16.683 1.00 79.31 196 SER A N 1
ATOM 1529 C CA . SER A 1 196 ? 7.769 -6.481 -16.249 1.00 79.31 196 SER A CA 1
ATOM 1530 C C . SER A 1 196 ? 7.256 -5.450 -15.246 1.00 79.31 196 SER A C 1
ATOM 1532 O O . SER A 1 196 ? 6.147 -4.931 -15.357 1.00 79.31 196 SER A O 1
ATOM 1534 N N . VAL A 1 197 ? 8.094 -5.169 -14.246 1.00 85.62 197 VAL A N 1
ATOM 1535 C CA . VAL A 1 197 ? 7.837 -4.181 -13.194 1.00 85.62 197 VAL A CA 1
ATOM 1536 C C . VAL A 1 197 ? 8.736 -2.971 -13.459 1.00 85.62 197 VAL A C 1
ATOM 1538 O O . VAL A 1 197 ? 9.964 -3.061 -13.366 1.00 85.62 197 VAL A O 1
ATOM 1541 N N . ALA A 1 198 ? 8.129 -1.858 -13.860 1.00 84.00 198 ALA A N 1
ATOM 1542 C CA . ALA A 1 198 ? 8.777 -0.562 -14.019 1.00 84.00 198 ALA A CA 1
ATOM 1543 C C . ALA A 1 198 ? 8.750 0.208 -12.686 1.00 84.00 198 ALA A C 1
ATOM 1545 O O . ALA A 1 198 ? 8.148 -0.252 -11.720 1.00 84.00 198 ALA A O 1
ATOM 1546 N N . SER A 1 199 ? 9.421 1.357 -12.608 1.00 83.44 199 SER A N 1
ATOM 1547 C CA . SER A 1 199 ? 9.527 2.091 -11.336 1.00 83.44 199 SER A CA 1
ATOM 1548 C C . SER A 1 199 ? 8.200 2.659 -10.872 1.00 83.44 199 SER A C 1
ATOM 1550 O O . SER A 1 199 ? 7.906 2.604 -9.690 1.00 83.44 199 SER A O 1
ATOM 1552 N N . HIS A 1 200 ? 7.329 3.087 -11.789 1.00 83.19 200 HIS A N 1
ATOM 1553 C CA . HIS A 1 200 ? 5.989 3.525 -11.400 1.00 83.19 200 HIS A CA 1
ATOM 1554 C C . HIS A 1 200 ? 5.143 2.371 -10.846 1.00 83.19 200 HIS A C 1
ATOM 1556 O O . HIS A 1 200 ? 4.350 2.589 -9.943 1.00 83.19 200 HIS A O 1
ATOM 1562 N N . HIS A 1 201 ? 5.347 1.133 -11.313 1.00 88.62 201 HIS A N 1
ATOM 1563 C CA . HIS A 1 201 ? 4.715 -0.046 -10.708 1.00 88.62 201 HIS A CA 1
ATOM 1564 C C . HIS A 1 201 ? 5.225 -0.301 -9.284 1.00 88.62 201 HIS A C 1
ATOM 1566 O O . HIS A 1 201 ? 4.447 -0.676 -8.410 1.00 88.62 201 HIS A O 1
ATOM 1572 N N . ALA A 1 202 ? 6.528 -0.110 -9.057 1.00 90.12 202 ALA A N 1
ATOM 1573 C CA . ALA A 1 202 ? 7.140 -0.222 -7.737 1.00 90.12 202 ALA A CA 1
ATOM 1574 C C . ALA A 1 202 ? 6.580 0.845 -6.780 1.00 90.12 202 ALA A C 1
ATOM 1576 O O . ALA A 1 202 ? 6.069 0.492 -5.719 1.00 90.12 202 ALA A O 1
ATOM 1577 N N . PHE A 1 203 ? 6.541 2.105 -7.221 1.00 91.44 203 PHE A N 1
ATOM 1578 C CA . PHE A 1 203 ? 5.896 3.207 -6.509 1.00 91.44 203 PHE A CA 1
ATOM 1579 C C . PHE A 1 203 ? 4.425 2.899 -6.191 1.00 91.44 203 PHE A C 1
ATOM 1581 O O . PHE A 1 203 ? 3.997 3.016 -5.042 1.00 91.44 203 PHE A O 1
ATOM 1588 N N . ASN A 1 204 ? 3.651 2.447 -7.186 1.00 92.56 204 ASN A N 1
ATOM 1589 C CA . ASN A 1 204 ? 2.240 2.105 -7.004 1.00 92.56 204 ASN A CA 1
ATOM 1590 C C . ASN A 1 204 ? 2.047 0.993 -5.971 1.00 92.56 204 ASN A C 1
ATOM 1592 O O . ASN A 1 204 ? 1.068 1.033 -5.237 1.00 92.56 204 ASN A O 1
ATOM 1596 N N . ALA A 1 205 ? 2.951 0.013 -5.893 1.00 94.06 205 ALA A N 1
ATOM 1597 C CA . ALA A 1 205 ? 2.863 -1.051 -4.897 1.00 94.06 205 ALA A CA 1
ATOM 1598 C C . ALA A 1 205 ? 2.969 -0.501 -3.471 1.00 94.06 205 ALA A C 1
ATOM 1600 O O . ALA A 1 205 ? 2.168 -0.874 -2.616 1.00 94.06 205 ALA A O 1
ATOM 1601 N N . VAL A 1 206 ? 3.927 0.400 -3.227 1.00 94.62 206 VAL A N 1
ATOM 1602 C CA . VAL A 1 206 ? 4.109 1.055 -1.922 1.00 94.62 206 VAL A CA 1
ATOM 1603 C C . VAL A 1 206 ? 2.923 1.968 -1.617 1.00 94.62 206 VAL A C 1
ATOM 1605 O O . VAL A 1 206 ? 2.317 1.861 -0.553 1.00 94.62 206 VAL A O 1
ATOM 1608 N N . SER A 1 207 ? 2.544 2.818 -2.573 1.00 94.38 207 SER A N 1
ATOM 1609 C CA . SER A 1 207 ? 1.429 3.755 -2.427 1.00 94.38 207 SER A CA 1
ATOM 1610 C C . SER A 1 207 ? 0.105 3.041 -2.149 1.00 94.38 207 SER A C 1
ATOM 1612 O O . SER A 1 207 ? -0.569 3.358 -1.172 1.00 94.38 207 SER A O 1
ATOM 1614 N N . ALA A 1 208 ? -0.249 2.031 -2.947 1.00 94.81 208 ALA A N 1
ATOM 1615 C CA . ALA A 1 208 ? -1.469 1.250 -2.764 1.00 94.81 208 ALA A CA 1
ATOM 1616 C C . ALA A 1 208 ? -1.487 0.513 -1.419 1.00 94.81 208 ALA A C 1
ATOM 1618 O O . ALA A 1 208 ? -2.524 0.461 -0.760 1.00 94.81 208 ALA A O 1
ATOM 1619 N N . ALA A 1 209 ? -0.346 -0.035 -0.992 1.00 94.94 209 ALA A N 1
ATOM 1620 C CA . ALA A 1 209 ? -0.230 -0.706 0.295 1.00 94.94 209 ALA A CA 1
ATOM 1621 C C . ALA A 1 209 ? -0.471 0.251 1.473 1.00 94.94 209 ALA A C 1
ATOM 1623 O O . ALA A 1 209 ? -1.241 -0.074 2.377 1.00 94.94 209 ALA A O 1
ATOM 1624 N N . LEU A 1 210 ? 0.130 1.446 1.434 1.00 94.88 210 LEU A N 1
ATOM 1625 C CA . LEU A 1 210 ? -0.077 2.491 2.440 1.00 94.88 210 LEU A CA 1
ATOM 1626 C C . LEU A 1 210 ? -1.531 2.986 2.455 1.00 94.88 210 LEU A C 1
ATOM 1628 O O . LEU A 1 210 ? -2.121 3.110 3.527 1.00 94.88 210 LEU A O 1
ATOM 1632 N N . GLN A 1 211 ? -2.129 3.223 1.281 1.00 95.06 211 GLN A N 1
ATOM 1633 C CA . GLN A 1 211 ? -3.537 3.622 1.162 1.00 95.06 211 GLN A CA 1
ATOM 1634 C C . GLN A 1 211 ? -4.462 2.573 1.792 1.00 95.06 211 GLN A C 1
ATOM 1636 O O . GLN A 1 211 ? -5.253 2.910 2.673 1.00 95.06 211 GLN A O 1
ATOM 1641 N N . ALA A 1 212 ? -4.304 1.299 1.415 1.00 95.62 212 ALA A N 1
ATOM 1642 C CA . ALA A 1 212 ? -5.107 0.200 1.945 1.00 95.62 212 ALA A CA 1
ATOM 1643 C C . ALA A 1 212 ? -4.952 0.048 3.465 1.00 95.62 212 ALA A C 1
ATOM 1645 O O . ALA A 1 212 ? -5.940 -0.175 4.163 1.00 95.62 212 ALA A O 1
ATOM 1646 N N . ALA A 1 213 ? -3.732 0.186 3.988 1.00 95.00 213 ALA A N 1
ATOM 1647 C CA . ALA A 1 213 ? -3.436 0.105 5.415 1.00 95.00 213 ALA A CA 1
ATOM 1648 C C . ALA A 1 213 ? -4.157 1.203 6.220 1.00 95.00 213 ALA A C 1
ATOM 1650 O O . ALA A 1 213 ? -4.836 0.917 7.213 1.00 95.00 213 ALA A O 1
ATOM 1651 N N . ILE A 1 214 ? -4.074 2.454 5.758 1.00 94.50 214 ILE A N 1
ATOM 1652 C CA . ILE A 1 214 ? -4.725 3.595 6.413 1.00 94.50 214 ILE A CA 1
ATOM 1653 C C . ILE A 1 214 ? -6.246 3.451 6.330 1.00 94.50 214 ILE A C 1
ATOM 1655 O O . ILE A 1 214 ? -6.911 3.451 7.363 1.00 94.50 214 ILE A O 1
ATOM 1659 N N . GLN A 1 215 ? -6.792 3.238 5.130 1.00 94.75 215 GLN A N 1
ATOM 1660 C CA . GLN A 1 215 ? -8.235 3.081 4.905 1.00 94.75 215 GLN A CA 1
ATOM 1661 C C . GLN A 1 215 ? -8.828 1.937 5.731 1.00 94.75 215 GLN A C 1
ATOM 1663 O O . GLN A 1 215 ? -9.880 2.091 6.347 1.00 94.75 215 GLN A O 1
ATOM 1668 N N . SER A 1 216 ? -8.124 0.806 5.815 1.00 94.88 216 SER A N 1
ATOM 1669 C CA . SER A 1 216 ? -8.546 -0.332 6.638 1.00 94.88 216 SER A CA 1
ATOM 1670 C C . SER A 1 216 ? -8.588 0.000 8.122 1.00 94.88 216 SER A C 1
ATOM 1672 O O . SER A 1 216 ? -9.496 -0.443 8.817 1.00 94.88 216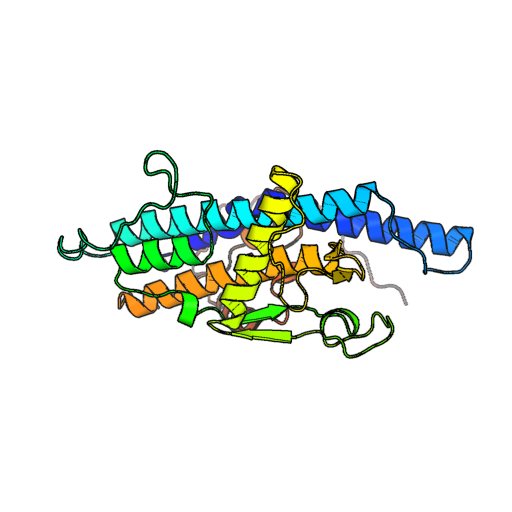 SER A O 1
ATOM 1674 N N . THR A 1 217 ? -7.626 0.782 8.610 1.00 93.81 217 THR A N 1
ATOM 1675 C CA . THR A 1 217 ? -7.571 1.182 10.021 1.00 93.81 217 THR A CA 1
ATOM 1676 C C . THR A 1 217 ? -8.747 2.081 10.383 1.00 93.81 217 THR A C 1
ATOM 1678 O O . THR A 1 217 ? -9.413 1.847 11.391 1.00 93.81 217 THR A O 1
ATOM 1681 N N . LEU A 1 218 ? -9.025 3.081 9.542 1.00 91.69 218 LEU A N 1
ATOM 1682 C CA . LEU A 1 218 ? -10.138 4.005 9.752 1.00 91.69 218 LEU A CA 1
ATOM 1683 C C . LEU A 1 218 ? -11.480 3.268 9.687 1.00 91.69 218 LEU A C 1
ATOM 1685 O O . LEU A 1 218 ? -12.280 3.362 10.614 1.00 91.69 218 LEU A O 1
ATOM 1689 N N . TYR A 1 219 ? -11.682 2.459 8.646 1.00 92.44 219 TYR A N 1
ATOM 1690 C CA . TYR A 1 219 ? -12.922 1.711 8.451 1.00 92.44 219 TYR A CA 1
ATOM 1691 C C . TYR A 1 219 ? -13.167 0.661 9.539 1.00 92.44 219 TYR A C 1
ATOM 1693 O O . TYR A 1 219 ? -14.307 0.463 9.957 1.00 92.44 219 TYR A O 1
ATOM 1701 N N . LEU A 1 220 ? -12.115 0.001 10.040 1.00 91.69 220 LEU A N 1
ATOM 1702 C CA . LEU A 1 220 ? -12.245 -0.919 11.169 1.00 91.69 220 LEU A CA 1
ATOM 1703 C C . LEU A 1 220 ? -12.698 -0.188 12.434 1.00 91.69 220 LEU A C 1
ATOM 1705 O O . LEU A 1 220 ? -13.569 -0.691 13.138 1.00 91.69 220 LEU A O 1
ATOM 1709 N N . ALA A 1 221 ? -12.136 0.991 12.722 1.00 90.19 221 ALA A N 1
ATOM 1710 C CA . ALA A 1 221 ? -12.558 1.786 13.873 1.00 90.19 221 ALA A CA 1
ATOM 1711 C C . ALA A 1 221 ? -14.041 2.158 13.786 1.00 90.19 221 ALA A C 1
ATOM 1713 O O . ALA A 1 221 ? -14.777 1.948 14.751 1.00 90.19 221 ALA A O 1
ATOM 1714 N N . ASP A 1 222 ? -14.473 2.635 12.618 1.00 89.44 222 ASP A N 1
ATOM 1715 C CA . ASP A 1 222 ? -15.867 3.001 12.370 1.00 89.44 222 ASP A CA 1
ATOM 1716 C C . ASP A 1 222 ? -16.796 1.784 12.502 1.00 89.44 222 ASP A C 1
ATOM 1718 O O . ASP A 1 222 ? -17.831 1.857 13.166 1.00 89.44 222 ASP A O 1
ATOM 1722 N N . SER A 1 223 ? -16.396 0.635 11.948 1.00 89.12 223 SER A N 1
ATOM 1723 C CA . SER A 1 223 ? -17.171 -0.614 12.002 1.00 89.12 223 SER A CA 1
ATOM 1724 C C . SER A 1 223 ? -17.308 -1.176 13.419 1.00 89.12 223 SER A C 1
ATOM 1726 O O . SER A 1 223 ? -18.327 -1.774 13.754 1.00 89.12 223 SER A O 1
ATOM 1728 N N . LEU A 1 224 ? -16.302 -0.961 14.271 1.00 86.31 224 LEU A N 1
ATOM 1729 C CA . LEU A 1 224 ? -16.326 -1.345 15.684 1.00 86.31 224 LEU A CA 1
ATOM 1730 C C . LEU A 1 224 ? -17.060 -0.322 16.570 1.00 86.31 224 LEU A C 1
ATOM 1732 O O . LEU A 1 224 ? -17.093 -0.480 17.791 1.00 86.31 224 LEU A O 1
ATOM 1736 N N . GLY A 1 225 ? -17.632 0.740 15.988 1.00 86.00 225 GLY A N 1
ATOM 1737 C CA . GLY A 1 225 ? -18.303 1.806 16.734 1.00 86.00 225 GLY A CA 1
ATOM 1738 C C . GLY A 1 225 ? -17.356 2.597 17.640 1.00 86.00 225 GLY A C 1
ATOM 1739 O O . GLY A 1 225 ? -17.794 3.200 18.623 1.00 86.00 225 GLY A O 1
ATOM 1740 N N . LEU A 1 226 ? -16.052 2.578 17.347 1.00 84.06 226 LEU A N 1
ATOM 1741 C CA . LEU A 1 226 ? -15.056 3.278 18.143 1.00 84.06 226 LEU A CA 1
ATOM 1742 C C . LEU A 1 226 ? -15.105 4.777 17.823 1.00 84.06 226 LEU A C 1
ATOM 1744 O O . LEU A 1 226 ? -15.235 5.168 16.663 1.00 84.06 226 LEU A O 1
ATOM 1748 N N . PRO A 1 227 ? -14.997 5.655 18.834 1.00 71.25 227 PRO A N 1
ATOM 1749 C CA . PRO A 1 227 ? -15.089 7.085 18.602 1.00 71.25 227 PRO A CA 1
ATOM 1750 C C . PRO A 1 227 ? -13.927 7.559 17.722 1.00 71.25 227 PRO A C 1
ATOM 1752 O O . PRO A 1 227 ? -12.761 7.461 18.103 1.00 71.25 227 PRO A O 1
ATOM 1755 N N . TYR A 1 228 ? -14.261 8.179 16.588 1.00 68.75 228 TYR A N 1
ATOM 1756 C CA . TYR A 1 228 ? -13.300 8.874 15.722 1.00 68.75 228 TYR A CA 1
ATOM 1757 C C . TYR A 1 228 ? -12.690 10.118 16.399 1.00 68.75 228 TYR A C 1
ATOM 1759 O O . TYR A 1 228 ? -11.784 10.755 15.869 1.00 68.75 228 TYR A O 1
ATOM 1767 N N . THR A 1 229 ? -13.193 10.505 17.578 1.00 66.56 229 THR A N 1
ATOM 1768 C CA . THR A 1 229 ? -12.663 11.609 18.382 1.00 66.56 229 THR A CA 1
ATOM 1769 C C . THR A 1 229 ? -11.878 11.096 19.595 1.00 66.56 229 THR A C 1
ATOM 1771 O O . THR A 1 229 ? -12.456 10.396 20.433 1.00 66.56 229 THR A O 1
ATOM 1774 N N . PRO A 1 230 ? -10.607 11.501 19.760 1.00 70.88 230 PRO A N 1
ATOM 1775 C CA . PRO A 1 230 ? -9.879 12.447 18.909 1.00 70.88 230 PRO A CA 1
ATOM 1776 C C . PRO A 1 230 ? -9.470 11.822 17.569 1.00 70.88 230 PRO A C 1
ATOM 1778 O O . PRO A 1 230 ? -9.210 10.623 17.517 1.00 70.88 230 PRO A O 1
ATOM 1781 N N . LYS A 1 231 ? -9.401 12.652 16.515 1.00 77.81 231 LYS A N 1
ATOM 1782 C CA . LYS A 1 231 ? -8.970 12.235 15.171 1.00 77.81 231 LYS A CA 1
ATOM 1783 C C . LYS A 1 231 ? -7.547 11.658 15.204 1.00 77.81 231 LYS A C 1
ATOM 1785 O O . LYS A 1 231 ? -6.775 12.047 16.094 1.00 77.81 231 LYS A O 1
ATOM 1790 N N . PRO A 1 232 ? -7.175 10.799 14.234 1.00 85.38 232 PRO A N 1
ATOM 1791 C CA . PRO A 1 232 ? -5.779 10.446 14.021 1.00 85.38 232 PRO A CA 1
ATOM 1792 C C . PRO A 1 232 ? -4.908 11.702 13.931 1.00 85.38 232 PRO A C 1
ATOM 1794 O O . PRO A 1 232 ? -5.333 12.732 13.406 1.00 85.38 232 PRO A O 1
ATOM 1797 N N . ARG A 1 233 ? -3.692 11.622 14.466 1.00 82.56 233 ARG A N 1
ATOM 1798 C CA . ARG A 1 233 ? -2.711 12.709 14.430 1.00 82.56 233 ARG A CA 1
ATOM 1799 C C . ARG A 1 233 ? -1.578 12.340 13.488 1.00 82.56 233 ARG A C 1
ATOM 1801 O O . ARG A 1 233 ? -1.034 11.240 13.585 1.00 82.56 233 ARG A O 1
ATOM 1808 N N . TRP A 1 234 ? -1.204 13.276 12.620 1.00 81.50 234 TRP A N 1
ATOM 1809 C CA . TRP A 1 234 ? -0.003 13.149 11.801 1.00 81.50 234 TRP A CA 1
ATOM 1810 C C . TRP A 1 234 ? 1.237 13.416 12.659 1.00 81.50 234 TRP A C 1
ATOM 1812 O O . TRP A 1 234 ? 1.281 14.423 13.365 1.00 81.50 234 TRP A O 1
ATOM 1822 N N . LYS A 1 235 ? 2.237 12.531 12.619 1.00 76.50 235 LYS A N 1
ATOM 1823 C CA . LYS A 1 235 ? 3.477 12.686 13.394 1.00 76.50 235 LYS A CA 1
ATOM 1824 C C . LYS A 1 235 ? 4.664 13.051 12.515 1.00 76.50 235 LYS A C 1
ATOM 1826 O O . LYS A 1 235 ? 4.758 12.603 11.379 1.00 76.50 235 LYS A O 1
ATOM 1831 N N . VAL A 1 236 ? 5.633 13.753 13.106 1.00 68.31 236 VAL A N 1
ATOM 1832 C CA . VAL A 1 236 ? 6.941 14.040 12.485 1.00 68.31 236 VAL A CA 1
ATOM 1833 C C . VAL A 1 236 ? 7.663 12.756 12.063 1.00 68.31 236 VAL A C 1
ATOM 1835 O O . VAL A 1 236 ? 8.310 12.726 11.023 1.00 68.31 236 VAL A O 1
ATOM 1838 N N . SER A 1 237 ? 7.498 11.650 12.799 1.00 67.81 237 SER A N 1
ATOM 1839 C CA . SER A 1 237 ? 8.073 10.352 12.410 1.00 67.81 237 SER A CA 1
ATOM 1840 C C . SER A 1 237 ? 7.541 9.820 11.074 1.00 67.81 237 SER A C 1
ATOM 1842 O O . SER A 1 237 ? 8.163 8.954 10.474 1.00 67.81 237 SER A O 1
ATOM 1844 N N . TRP A 1 238 ? 6.414 10.331 10.577 1.00 76.75 238 TRP A N 1
ATOM 1845 C CA . TRP A 1 238 ? 5.875 9.972 9.263 1.00 76.75 238 TRP A CA 1
ATOM 1846 C C . TRP A 1 238 ? 6.456 10.842 8.148 1.00 76.75 238 TRP A C 1
ATOM 1848 O O . TRP A 1 238 ? 6.194 10.601 6.973 1.00 76.75 238 TRP A O 1
ATOM 1858 N N . GLU A 1 239 ? 7.235 11.857 8.514 1.00 77.12 239 GLU A N 1
ATOM 1859 C CA . GLU A 1 239 ? 7.990 12.733 7.617 1.00 77.12 239 GLU A CA 1
ATOM 1860 C C . GLU A 1 239 ? 9.459 12.291 7.510 1.00 77.12 239 GLU A C 1
ATOM 1862 O O . GLU A 1 239 ? 10.236 12.869 6.750 1.00 77.12 239 GLU A O 1
ATOM 1867 N N . ASN A 1 240 ? 9.831 11.237 8.249 1.00 75.56 240 ASN A N 1
ATOM 1868 C CA . ASN A 1 240 ? 11.179 10.705 8.283 1.00 75.56 240 ASN A CA 1
ATOM 1869 C C . ASN A 1 240 ? 11.195 9.166 8.300 1.00 75.56 240 ASN A C 1
ATOM 1871 O O . ASN A 1 240 ? 10.973 8.529 9.330 1.00 75.56 240 ASN A O 1
ATOM 1875 N N . VAL A 1 241 ? 11.511 8.554 7.158 1.00 76.75 241 VAL A N 1
ATOM 1876 C CA . VAL A 1 241 ? 11.682 7.098 7.051 1.00 76.75 241 VAL A CA 1
ATOM 1877 C C . VAL A 1 241 ? 13.140 6.736 7.344 1.00 76.75 241 VAL A C 1
ATOM 1879 O O . VAL A 1 241 ? 14.018 6.944 6.505 1.00 76.75 241 VAL A O 1
ATOM 1882 N N . ARG A 1 242 ? 13.406 6.181 8.536 1.00 78.31 242 ARG A N 1
ATOM 1883 C CA . ARG A 1 242 ? 14.735 5.704 8.991 1.00 78.31 242 ARG A CA 1
ATOM 1884 C C . ARG A 1 242 ? 15.887 6.693 8.716 1.00 78.31 242 ARG A C 1
ATOM 1886 O O . ARG A 1 242 ? 16.947 6.321 8.214 1.00 78.31 242 ARG A O 1
ATOM 1893 N N . GLY A 1 243 ? 15.685 7.966 9.032 1.00 70.69 243 GLY A N 1
ATOM 1894 C CA . GLY A 1 243 ? 16.676 9.031 8.860 1.00 70.69 243 GLY A CA 1
ATOM 1895 C C . GLY A 1 243 ? 16.685 9.683 7.473 1.00 70.69 243 GLY A C 1
ATOM 1896 O O . GLY A 1 243 ? 17.487 10.584 7.241 1.00 70.69 243 GLY A O 1
ATOM 1897 N N . GLN A 1 244 ? 15.828 9.259 6.538 1.00 73.25 244 GLN A N 1
ATOM 1898 C CA . GLN A 1 244 ? 15.624 9.962 5.270 1.00 73.25 244 GLN A CA 1
ATOM 1899 C C . GLN A 1 244 ? 14.504 10.996 5.441 1.00 73.25 244 GLN A C 1
ATOM 1901 O O . GLN A 1 244 ? 13.402 10.626 5.837 1.00 73.25 244 GLN A O 1
ATOM 1906 N N . ASN A 1 245 ? 14.757 12.263 5.088 1.00 75.12 245 ASN A N 1
ATOM 1907 C CA . ASN A 1 245 ? 13.754 13.344 5.056 1.00 75.12 245 ASN A CA 1
ATOM 1908 C C . ASN A 1 245 ? 12.773 13.163 3.881 1.00 75.12 245 ASN A C 1
ATOM 1910 O O . ASN A 1 245 ? 12.727 13.971 2.954 1.00 75.12 245 ASN A O 1
ATOM 1914 N N . ILE A 1 246 ? 12.061 12.040 3.876 1.00 78.25 246 ILE A N 1
ATOM 1915 C CA . ILE A 1 246 ? 11.053 11.666 2.889 1.00 78.25 246 ILE A CA 1
ATOM 1916 C C . ILE A 1 246 ? 9.841 11.207 3.681 1.00 78.25 246 ILE A C 1
ATOM 1918 O O . ILE A 1 246 ? 9.911 10.209 4.399 1.00 78.25 246 ILE A O 1
ATOM 1922 N N . GLY A 1 247 ? 8.750 11.957 3.560 1.00 81.44 247 GLY A N 1
ATOM 1923 C CA . GLY A 1 247 ? 7.513 11.656 4.253 1.00 81.44 247 GLY A CA 1
ATOM 1924 C C . GLY A 1 247 ? 6.597 10.724 3.480 1.00 81.44 247 GLY A C 1
ATOM 1925 O O . GLY A 1 247 ? 6.714 10.554 2.266 1.00 81.44 247 GLY A O 1
ATOM 1926 N N . LEU A 1 248 ? 5.616 10.170 4.193 1.00 85.81 248 LEU A N 1
ATOM 1927 C CA . LEU A 1 248 ? 4.533 9.385 3.597 1.00 85.81 248 LEU A CA 1
ATOM 1928 C C . LEU A 1 248 ? 3.759 10.169 2.518 1.00 85.81 248 LEU A C 1
ATOM 1930 O O . LEU A 1 248 ? 3.124 9.566 1.655 1.00 85.81 248 LEU A O 1
ATOM 1934 N N . ASP A 1 249 ? 3.837 11.505 2.520 1.00 84.81 249 ASP A N 1
ATOM 1935 C CA . ASP A 1 249 ? 3.230 12.356 1.496 1.00 84.81 249 ASP A CA 1
ATOM 1936 C C . ASP A 1 249 ? 3.782 12.093 0.091 1.00 84.81 249 ASP A C 1
ATOM 1938 O O . ASP A 1 249 ? 3.043 12.253 -0.878 1.00 84.81 249 ASP A O 1
ATOM 1942 N N . TYR A 1 250 ? 5.030 11.633 -0.031 1.00 87.69 250 TYR A N 1
ATOM 1943 C CA . TYR A 1 250 ? 5.607 11.251 -1.317 1.00 87.69 250 TYR A CA 1
ATOM 1944 C C . TYR A 1 250 ? 4.789 10.149 -2.010 1.00 87.69 250 TYR A C 1
ATOM 1946 O O . TYR A 1 250 ? 4.515 10.252 -3.205 1.00 87.69 250 TYR A O 1
ATOM 1954 N N . TRP A 1 251 ? 4.336 9.138 -1.259 1.00 90.81 251 TRP A N 1
ATOM 1955 C CA . TRP A 1 251 ? 3.535 8.034 -1.800 1.00 90.81 251 TRP A CA 1
ATOM 1956 C C . TRP A 1 251 ? 2.031 8.304 -1.785 1.00 90.81 251 TRP A C 1
ATOM 1958 O O . TRP A 1 251 ? 1.304 7.706 -2.574 1.00 90.81 251 TRP A O 1
ATOM 1968 N N . LEU A 1 252 ? 1.541 9.161 -0.888 1.00 89.25 252 LEU A N 1
ATOM 1969 C CA . LEU A 1 252 ? 0.103 9.350 -0.678 1.00 89.25 252 LEU A CA 1
ATOM 1970 C C . LEU A 1 252 ? -0.480 10.546 -1.436 1.00 89.25 252 LEU A C 1
ATOM 1972 O O . LEU A 1 252 ? -1.685 10.576 -1.670 1.00 89.25 252 LEU A O 1
ATOM 1976 N N . ARG A 1 253 ? 0.327 11.538 -1.828 1.00 82.56 253 ARG A N 1
ATOM 1977 C CA . ARG A 1 253 ? -0.182 12.758 -2.469 1.00 82.56 253 ARG A CA 1
ATOM 1978 C C . ARG A 1 253 ? -0.995 12.434 -3.725 1.00 82.56 253 ARG A C 1
ATOM 1980 O O . ARG A 1 253 ? -0.506 11.795 -4.650 1.00 82.56 253 ARG A O 1
ATOM 1987 N N . GLY A 1 254 ? -2.227 12.941 -3.766 1.00 78.06 254 GLY A N 1
ATOM 1988 C CA . GLY A 1 254 ? -3.170 12.706 -4.865 1.00 78.06 254 GLY A CA 1
ATOM 1989 C C . GLY A 1 254 ? -4.084 11.491 -4.670 1.00 78.06 254 GLY A C 1
ATOM 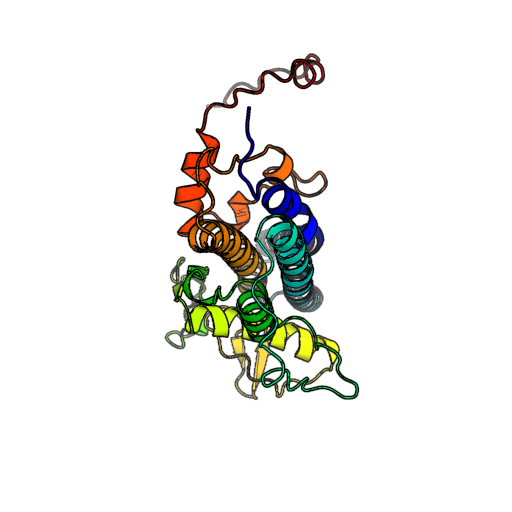1990 O O . GLY A 1 254 ? -5.023 11.323 -5.446 1.00 78.06 254 GLY A O 1
ATOM 1991 N N . ALA A 1 255 ? -3.868 10.679 -3.631 1.00 86.19 255 ALA A N 1
ATOM 1992 C CA . ALA A 1 255 ? -4.824 9.662 -3.210 1.00 86.19 255 ALA A CA 1
ATOM 1993 C C . ALA A 1 255 ? -5.999 10.281 -2.429 1.00 86.19 255 ALA A C 1
ATOM 1995 O O . ALA A 1 255 ? -5.784 11.244 -1.695 1.00 86.19 255 ALA A O 1
ATOM 1996 N N . PRO A 1 256 ? -7.217 9.711 -2.484 1.00 84.56 256 PRO A N 1
ATOM 1997 C CA . PRO A 1 256 ? -8.358 10.195 -1.699 1.00 84.56 256 PRO A CA 1
ATOM 1998 C C . PRO A 1 256 ? -8.061 10.309 -0.195 1.00 84.56 256 PRO A C 1
ATOM 2000 O O . PRO A 1 256 ? -8.334 11.333 0.424 1.00 84.56 256 PRO A O 1
ATOM 2003 N N . VAL A 1 257 ? -7.386 9.304 0.377 1.00 87.06 257 VAL A N 1
ATOM 2004 C CA . VAL A 1 257 ? -7.011 9.284 1.805 1.00 87.06 257 VAL A CA 1
ATOM 2005 C C . VAL A 1 257 ? -6.052 10.419 2.197 1.00 87.06 257 VAL A C 1
ATOM 2007 O O . VAL A 1 257 ? -5.965 10.796 3.365 1.00 87.06 257 VAL A O 1
ATOM 2010 N N . TRP A 1 258 ? -5.336 11.005 1.232 1.00 86.38 258 TRP A N 1
ATOM 2011 C CA . TRP A 1 258 ? -4.462 12.146 1.488 1.00 86.38 258 TRP A CA 1
ATOM 2012 C C . TRP A 1 258 ? -5.240 13.392 1.906 1.00 86.38 258 TRP A C 1
ATOM 2014 O O . TRP A 1 258 ? -4.763 14.156 2.742 1.00 86.38 258 TRP A O 1
ATOM 2024 N N . GLU A 1 259 ? -6.443 13.592 1.370 1.00 82.94 259 GLU A N 1
ATOM 2025 C CA . GLU A 1 259 ? -7.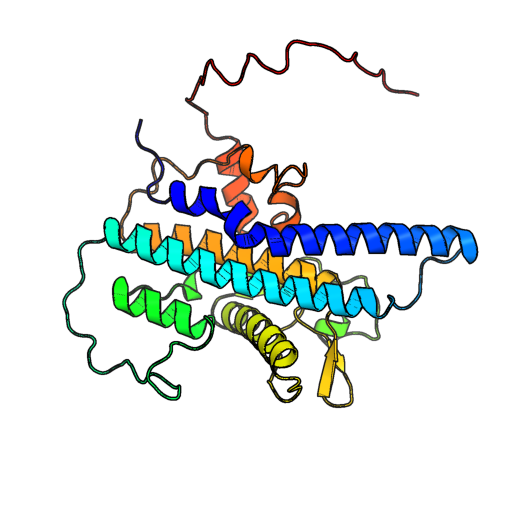278 14.736 1.741 1.00 82.94 259 GLU A CA 1
ATOM 2026 C C . GLU A 1 259 ? -7.671 14.667 3.222 1.00 82.94 259 GLU A C 1
ATOM 2028 O O . GLU A 1 259 ? -7.591 15.671 3.931 1.00 82.94 259 GLU A O 1
ATOM 2033 N N . GLU A 1 260 ? -7.987 13.470 3.723 1.00 82.75 260 GLU A N 1
ATOM 2034 C CA . GLU A 1 260 ? -8.252 13.237 5.145 1.00 82.75 260 GLU A CA 1
ATOM 2035 C C . GLU A 1 260 ? -7.014 13.512 6.001 1.00 82.75 260 GLU A C 1
ATOM 2037 O O . GLU A 1 260 ? -7.083 14.255 6.983 1.00 82.75 260 GLU A O 1
ATOM 2042 N N . ILE A 1 261 ? -5.862 12.988 5.581 1.00 83.06 261 ILE A N 1
ATOM 2043 C CA . ILE A 1 261 ? -4.567 13.187 6.238 1.00 83.06 261 ILE A CA 1
ATOM 2044 C C . ILE A 1 261 ? -4.206 14.669 6.372 1.00 83.06 261 ILE A C 1
ATOM 2046 O O . ILE A 1 261 ? -3.721 15.097 7.422 1.00 83.06 261 ILE A O 1
ATOM 2050 N N . VAL A 1 262 ? -4.447 15.475 5.335 1.00 82.06 262 VAL A N 1
ATOM 2051 C CA . VAL A 1 262 ? -4.182 16.921 5.378 1.00 82.06 262 VAL A CA 1
ATOM 2052 C C . VAL A 1 262 ? -4.982 17.582 6.504 1.00 82.06 262 VAL A C 1
ATOM 2054 O O . VAL A 1 262 ? -4.462 18.471 7.181 1.00 82.06 262 VAL A O 1
ATOM 2057 N N . THR A 1 263 ? -6.199 17.107 6.791 1.00 79.50 263 THR A N 1
ATOM 2058 C CA . THR A 1 263 ? -6.972 17.610 7.939 1.00 79.50 263 THR A CA 1
ATOM 2059 C C . THR A 1 263 ? -6.360 17.229 9.288 1.00 79.50 263 THR A C 1
ATOM 2061 O O . THR A 1 263 ? -6.510 17.975 10.254 1.00 79.50 263 THR A O 1
ATOM 2064 N N . TRP A 1 264 ? -5.650 16.101 9.369 1.00 82.44 264 TRP A N 1
ATOM 2065 C CA . TRP A 1 264 ? -4.961 15.657 10.584 1.00 82.44 264 TRP A CA 1
ATOM 2066 C C . TRP A 1 264 ? -3.674 16.446 10.840 1.00 82.44 264 TRP A C 1
ATOM 2068 O O . TRP A 1 264 ? -3.321 16.656 11.998 1.00 82.44 264 TRP A O 1
ATOM 2078 N N . LYS A 1 265 ? -2.996 16.918 9.781 1.00 73.88 265 LYS A N 1
ATOM 2079 C CA . LYS A 1 265 ? -1.806 17.786 9.886 1.00 73.88 265 LYS A CA 1
ATOM 2080 C C . LYS A 1 265 ? -2.111 19.138 10.529 1.00 73.88 265 LYS A C 1
ATOM 2082 O O . LYS A 1 265 ? -1.277 19.674 11.245 1.00 73.88 265 LYS A O 1
ATOM 2087 N N . GLY A 1 266 ? -3.294 19.691 10.261 1.00 57.22 266 GLY A N 1
ATOM 2088 C CA . GLY A 1 266 ? -3.745 20.966 10.827 1.00 57.22 266 GLY A CA 1
ATOM 2089 C C . GLY A 1 266 ? -4.447 20.848 12.183 1.00 57.22 266 GLY A C 1
ATOM 2090 O O . GLY A 1 266 ? -4.919 21.858 12.704 1.00 57.22 266 GLY A O 1
ATOM 2091 N N . ALA A 1 267 ? -4.576 19.640 12.743 1.00 54.53 267 ALA A N 1
ATOM 2092 C CA . ALA A 1 267 ? -5.203 19.455 14.045 1.00 54.53 267 ALA A CA 1
ATOM 2093 C C . ALA A 1 267 ? -4.288 20.021 15.151 1.00 54.53 267 ALA A C 1
ATOM 2095 O O . ALA A 1 267 ? -3.096 19.710 15.144 1.00 54.53 267 ALA A O 1
ATOM 2096 N N . PRO A 1 268 ? -4.808 20.820 16.107 1.00 44.34 268 PRO A N 1
ATOM 2097 C CA . PRO A 1 268 ? -3.999 21.376 17.186 1.00 44.34 268 PRO A CA 1
ATOM 2098 C C . PRO A 1 268 ? -3.221 20.282 17.921 1.00 44.34 268 PRO A C 1
ATOM 2100 O O . PRO A 1 268 ? -3.796 19.323 18.447 1.00 44.34 268 PRO A O 1
ATOM 2103 N N . THR A 1 269 ? -1.899 20.422 17.959 1.00 47.91 269 THR A N 1
ATOM 2104 C CA . THR A 1 269 ? -1.034 19.623 18.818 1.00 47.91 269 THR A CA 1
ATOM 2105 C C . THR A 1 269 ? -1.113 20.205 20.222 1.00 47.91 269 THR A C 1
ATOM 2107 O O . THR A 1 269 ? -0.335 21.078 20.585 1.00 47.91 269 THR A O 1
ATOM 2110 N N . ASP A 1 270 ? -2.025 19.703 21.051 1.00 44.12 270 ASP A N 1
ATOM 2111 C CA . ASP A 1 270 ? -2.039 20.039 22.487 1.00 44.12 270 ASP A CA 1
ATOM 2112 C C . ASP A 1 270 ? -0.855 19.402 23.260 1.00 44.12 270 ASP A C 1
ATOM 2114 O O . ASP A 1 270 ? -0.843 19.360 24.490 1.00 44.12 270 ASP A O 1
ATOM 2118 N N . GLU A 1 271 ? 0.145 18.874 22.549 1.00 44.00 271 GLU A N 1
ATOM 2119 C CA . GLU A 1 271 ? 1.439 18.468 23.092 1.00 44.00 271 GLU A CA 1
ATOM 2120 C C . GLU A 1 271 ? 2.423 19.624 22.903 1.00 44.00 271 GLU A C 1
ATOM 2122 O O . GLU A 1 271 ? 3.153 19.703 21.920 1.00 44.00 271 GLU A O 1
ATOM 2127 N N . HIS A 1 272 ? 2.453 20.526 23.881 1.00 36.75 272 HIS A N 1
ATOM 2128 C CA . HIS A 1 272 ? 3.699 21.200 24.208 1.00 36.75 272 HIS A CA 1
ATOM 2129 C C . HIS A 1 272 ? 4.570 20.120 24.869 1.00 36.75 272 HIS A C 1
ATOM 2131 O O . HIS A 1 272 ? 4.401 19.835 26.054 1.00 36.75 272 HIS A O 1
ATOM 2137 N N . ASP A 1 273 ? 5.390 19.419 24.083 1.00 39.03 273 ASP A N 1
ATOM 2138 C CA . ASP A 1 273 ? 6.469 18.590 24.619 1.00 39.03 273 ASP A CA 1
ATOM 2139 C C . ASP A 1 273 ? 7.687 19.507 24.812 1.00 39.03 273 ASP A C 1
ATOM 2141 O O . ASP A 1 273 ? 8.369 19.830 23.837 1.00 39.03 273 ASP A O 1
ATOM 2145 N N . PRO A 1 274 ? 7.967 19.975 26.042 1.00 37.62 274 PRO A N 1
ATOM 2146 C CA . PRO A 1 274 ? 9.069 20.898 26.298 1.00 37.62 274 PRO A CA 1
ATOM 2147 C C . PRO A 1 274 ? 10.453 20.277 26.042 1.00 37.62 274 PRO A C 1
ATOM 2149 O O . PRO A 1 274 ? 11.454 20.973 26.185 1.00 37.62 274 PRO A O 1
ATOM 2152 N N . ASN A 1 275 ? 10.536 18.993 25.669 1.00 38.84 275 ASN A N 1
ATOM 2153 C CA . ASN A 1 275 ? 11.794 18.323 25.346 1.00 38.84 275 ASN A CA 1
ATOM 2154 C C . ASN A 1 275 ? 12.112 18.256 23.845 1.00 38.84 275 ASN A C 1
ATOM 2156 O O . ASN A 1 275 ? 13.191 17.777 23.498 1.00 38.84 275 ASN A O 1
ATOM 2160 N N . VAL A 1 276 ? 11.229 18.731 22.957 1.00 41.34 276 VAL A N 1
ATOM 2161 C CA . VAL A 1 276 ? 11.516 18.788 21.508 1.00 41.34 276 VAL A CA 1
ATOM 2162 C C . VAL A 1 276 ? 12.138 20.135 21.100 1.00 41.34 276 VAL A C 1
ATOM 2164 O O . VAL A 1 276 ? 12.904 20.188 20.144 1.00 41.34 276 VAL A O 1
ATOM 2167 N N . ASP A 1 277 ? 11.941 21.197 21.887 1.00 36.19 277 ASP A N 1
ATOM 2168 C CA . ASP A 1 277 ? 12.423 22.559 21.579 1.00 36.19 277 ASP A CA 1
ATOM 2169 C C . ASP A 1 277 ? 13.869 22.866 22.039 1.00 36.19 277 ASP A C 1
ATOM 2171 O O . ASP A 1 277 ? 14.294 24.021 22.029 1.00 36.19 277 ASP A O 1
ATOM 2175 N N . LEU A 1 278 ? 14.660 21.862 22.443 1.00 33.28 278 LEU A N 1
ATOM 2176 C CA . LEU A 1 278 ? 16.020 22.080 22.974 1.00 33.28 278 LEU A CA 1
ATOM 2177 C C . LEU A 1 278 ? 17.161 21.412 22.190 1.00 33.28 278 LEU A C 1
ATOM 2179 O O . LEU A 1 278 ? 18.266 21.320 22.722 1.00 33.28 278 LEU A O 1
ATOM 2183 N N . GLN A 1 279 ? 16.956 20.983 20.939 1.00 34.53 279 GLN A N 1
ATOM 2184 C CA . GLN A 1 279 ? 18.069 20.457 20.122 1.00 34.53 279 GLN A CA 1
ATOM 2185 C C . GLN A 1 279 ? 18.395 21.205 18.825 1.00 34.53 279 GLN A C 1
ATOM 2187 O O . GLN A 1 279 ? 19.467 20.954 18.287 1.00 34.53 279 GLN A O 1
ATOM 2192 N N . ASP A 1 280 ? 17.611 22.205 18.410 1.00 35.16 280 ASP A N 1
ATOM 2193 C CA . ASP A 1 280 ? 17.921 22.988 17.195 1.00 35.16 280 ASP A CA 1
ATOM 2194 C C . ASP A 1 280 ? 18.257 24.464 17.473 1.00 35.16 280 ASP A C 1
ATOM 2196 O O . ASP A 1 280 ? 18.256 25.310 16.577 1.00 35.16 280 ASP A O 1
ATOM 2200 N N . ALA A 1 281 ? 18.607 24.793 18.717 1.00 35.31 281 ALA A N 1
ATOM 2201 C CA . ALA A 1 281 ? 19.226 26.071 19.043 1.00 35.31 281 ALA A CA 1
ATOM 2202 C C . ALA A 1 281 ? 20.750 25.948 18.949 1.00 35.31 281 ALA A C 1
ATOM 2204 O O . ALA A 1 281 ? 21.407 26.049 19.971 1.00 35.31 281 ALA A O 1
ATOM 2205 N N . ASP A 1 282 ? 21.289 25.692 17.750 1.00 36.94 282 ASP A N 1
ATOM 2206 C CA . ASP A 1 282 ? 22.655 26.087 17.372 1.00 36.94 282 ASP A CA 1
ATOM 2207 C C . ASP A 1 282 ? 22.899 25.936 15.853 1.00 36.94 282 ASP A C 1
ATOM 2209 O O . ASP A 1 282 ? 23.386 24.926 15.355 1.00 36.94 282 ASP A O 1
ATOM 2213 N N . GLY A 1 283 ? 22.592 27.021 15.130 1.00 33.06 283 GLY A N 1
ATOM 2214 C CA . GLY A 1 283 ? 23.428 27.564 14.054 1.00 33.06 283 GLY A CA 1
ATOM 2215 C C . GLY A 1 283 ? 23.415 26.895 12.676 1.00 33.06 283 GLY A C 1
ATOM 2216 O O . GLY A 1 283 ? 24.104 25.909 12.483 1.00 33.06 283 GLY A O 1
ATOM 2217 N N . VAL A 1 284 ? 22.806 27.563 11.680 1.00 29.61 284 VAL A N 1
ATOM 2218 C CA . VAL A 1 284 ? 23.408 27.967 10.378 1.00 29.61 284 VAL A CA 1
ATOM 2219 C C . VAL A 1 284 ? 22.508 29.068 9.754 1.00 29.61 284 VAL A C 1
ATOM 2221 O O . VAL A 1 284 ? 21.289 29.007 9.915 1.00 29.61 284 VAL A O 1
ATOM 2224 N N . PRO A 1 285 ? 23.060 30.115 9.099 1.00 30.34 285 PRO A N 1
ATOM 2225 C CA . PRO A 1 285 ? 22.343 31.349 8.780 1.00 30.34 285 PRO A CA 1
ATOM 2226 C C . PRO A 1 285 ? 21.450 31.246 7.537 1.00 30.34 285 PRO A C 1
ATOM 2228 O O . PRO A 1 285 ? 21.723 30.492 6.604 1.00 30.34 285 PRO A O 1
ATOM 2231 N N . ALA A 1 286 ? 20.417 32.092 7.523 1.00 30.28 286 ALA A N 1
ATOM 2232 C CA . ALA A 1 286 ? 19.505 32.311 6.408 1.00 30.28 286 ALA A CA 1
ATOM 2233 C C . ALA A 1 286 ? 20.259 32.639 5.106 1.00 30.28 286 ALA A C 1
ATOM 2235 O O . ALA A 1 286 ? 20.958 33.652 5.021 1.00 30.28 286 ALA A O 1
ATOM 2236 N N . PHE A 1 287 ? 20.085 31.802 4.082 1.00 28.14 287 PHE A N 1
ATOM 2237 C CA . PHE A 1 287 ? 20.477 32.144 2.721 1.00 28.14 287 PHE A CA 1
ATOM 2238 C C . PHE A 1 287 ? 19.407 33.032 2.086 1.00 28.14 287 PHE A C 1
ATOM 2240 O O . PHE A 1 287 ? 18.229 32.688 2.025 1.00 28.14 287 PHE A O 1
ATOM 2247 N N . VAL A 1 288 ? 19.873 34.200 1.657 1.00 34.03 288 VAL A N 1
ATOM 2248 C CA . VAL A 1 288 ? 19.153 35.229 0.913 1.00 34.03 288 VAL A CA 1
ATOM 2249 C C . VAL A 1 288 ? 18.910 34.745 -0.520 1.00 34.03 288 VAL A C 1
ATOM 2251 O O . VAL A 1 288 ? 19.797 34.169 -1.148 1.00 34.03 288 VAL A O 1
ATOM 2254 N N . ASP A 1 289 ? 17.697 34.998 -0.999 1.00 29.08 289 ASP A N 1
ATOM 2255 C CA . ASP A 1 289 ? 17.179 34.733 -2.344 1.00 29.08 289 ASP A CA 1
ATOM 2256 C C . ASP A 1 289 ? 18.006 35.462 -3.428 1.00 29.08 289 ASP A C 1
ATOM 2258 O O . ASP A 1 289 ? 18.288 36.655 -3.252 1.00 29.08 289 ASP A O 1
ATOM 2262 N N . PRO A 1 290 ? 18.414 34.824 -4.542 1.00 36.16 290 PRO A N 1
ATOM 2263 C CA . PRO A 1 290 ? 19.048 35.538 -5.639 1.00 36.16 290 PRO A CA 1
ATOM 2264 C C . PRO A 1 290 ? 18.019 35.960 -6.699 1.00 36.16 290 PRO A C 1
ATOM 2266 O O . PRO A 1 290 ? 17.240 35.145 -7.195 1.00 36.16 290 PRO A O 1
ATOM 2269 N N . MET A 1 291 ? 18.073 37.246 -7.068 1.00 34.38 291 MET A N 1
ATOM 2270 C CA . MET A 1 291 ? 17.624 37.729 -8.381 1.00 34.38 291 MET A CA 1
ATOM 2271 C C . MET A 1 291 ? 18.409 37.070 -9.518 1.00 34.38 291 MET A C 1
ATOM 2273 O O . MET A 1 291 ? 19.618 36.804 -9.317 1.00 34.38 291 MET A O 1
#

Sequence (291 aa):
MRKYVFQSVLDQLPECFADAMLLDVAVEKSLADLRQRRINDTGRGNGAPPVFHKSMNKAVVVAAVGGIEAFFETLAVQAKEIAEPLPENGNDWYTITGRKGEIQTPSPRNIRKLFWSIFHVDLMESWDLSITASETDTGEGNGTWRSRHNYRHTGPDAFAFLDATVKIRHSFAHGDPSQSRRAVGMAHEGVNGGYSVASHHAFNAVSAALQAAIQSTLYLADSLGLPYTPKPRWKVSWENVRGQNIGLDYWLRGAPVWEEIVTWKGAPTDEHDPNVDLQDADGVPAFVDPM

Secondary structure (DSSP, 8-state):
-PPPTTHHHHTTHHHHTHHHHHHHHHHHHHHHHHHHHHHHHHS----PPPHHHHHHHHHHHHHHHHHHHHHHHHHHHHHHHHSPPPPS--TTS----STTS---S--HHHHHHHHHHHHS--GGGG-EEEE---HHHHT-SSS-S---S-EEEETHHHHHHHHHHHHHHHHHHH--TTS----TTT-EEPTTS-EE--HHHHHHHHHHHHHHHHHHHHHHHHHTT----SPP---GGGS-BTTBS--THHHHTTSHHHHHHHHHHTS------TTTTTSS-S--PPPPPP-

Radius of gyration: 21.17 Å; chains: 1; bounding box: 46×66×55 Å

pLDDT: mean 74.54, std 18.31, range [28.14, 95.62]

Foldseek 3Di:
DDAQLCLVLLLCLLVLLLQLVVLLVVLVVVLVVLQVVCCVVPVDSDDDDDPVSQVSLLVSLLSLLSSLVVSLVVLLVSVLVVFDFDDPDDVPPPPQPDVPSDPPRDALVVSQVSCCVGPVDRLLQLQKAFAQFDCLLVVNDDDDPDGDRGDIQGRVLLSLQRNLSVQSNVCVVPVDLPDDNDHGQQWGQDPVSHITRDSSNSLSSNLSSSRSSVSSSVVSCVSSVHDCPPPRADDVVQCANVNDNRHPCVSHPPGPVVVVVVVRDPPDPPDPPVVVPPPPPDDDDDDDDDD